Protein AF-A0A4R6YR39-F1 (afdb_monomer)

Secondary structure (DSSP, 8-state):
--------------PPP-----------PPPPPPPPPPPPPPPPPP-PPPPPPPPPPP--PPPP----------PPP----PPP---HHHHHHHHHHHHHHHHHHHHHHHHHHHHHHHHHHHHHHHH-HHHHHHHHHHTSSHHHHHHHHTS--TTTTT--HHHHHTTT-HHHHHHHHHHHHTT--

Organism: NCBI:txid520092

Sequence (185 aa):
MSTQRSTWMNWPSSLPESAPAPAATSPRPPAAPPPRAPAAPAQPAAQQPRAPLPPAAPTARAPVTPNPSLGRPATPPNAFNVPAHQSNNAVLADLARQARAARGELQAAQEAFARRALGLYETLRIVDDSLVQLGTHVLGNSVIAAAWFSSRNHHLNQRSPLEVLMVGDREAVVNELMRLEHGVY

Foldseek 3Di:
DDDDDDDDDDDDPDDDDDDDDDDDDDDDDDDDDDDDPDDDDDDDDDDDDDDDDDDDDDDDDDDDDDDDDDDDDDDDDPPPPPVPPQPPVNVVVVVVVVVVVVVVVVVVVVVVLLVVLLVVLVVVCVVCVPLQVLLCVLQVHSSSSSNQQVAQDVQVVRDHVVVCVVVVNPVSSVVVSVCSSVVPD

pLDDT: mean 70.82, std 23.28, range [33.44, 95.81]

Nearest PDB structures (foldseek):
  6fkg-assembly1_C  TM=8.097E-01  e=1.252E-01  Mycobacterium tuberculosis H37Rv

InterPro domains:
  IPR024467 Antitoxin Xre/MbcA/ParS-like, toxin-binding domain [PF09722] (135-183)

Radius of gyration: 33.04 Å; Cα contacts (8 Å, |Δi|>4): 75; chains: 1; bounding box: 60×35×110 Å

Solvent-accessible surface area (backbone atoms only — not comparable to full-atom values): 12402 Å² total; per-residue (Å²): 138,86,84,82,78,87,79,84,80,83,81,83,91,74,87,87,81,88,86,86,86,84,84,87,82,92,79,81,82,82,80,79,79,79,84,79,75,84,80,76,85,79,81,83,80,90,75,82,82,81,79,83,84,80,84,88,78,83,97,73,85,85,84,89,81,89,86,91,82,92,81,85,92,74,84,76,81,83,78,73,80,64,79,72,84,71,46,72,66,56,52,52,54,48,52,56,48,50,56,50,52,54,48,51,53,50,49,52,52,49,51,58,45,46,58,50,22,42,55,52,40,57,55,44,35,77,77,40,46,68,60,45,52,51,39,24,59,64,56,72,33,60,69,55,26,16,40,50,39,65,30,67,33,72,93,58,77,60,34,23,47,52,65,39,45,76,74,64,46,53,61,66,48,50,52,52,48,53,31,59,62,71,65,65,125

Structure (mmCIF, N/CA/C/O backbone):
data_AF-A0A4R6YR39-F1
#
_entry.id   AF-A0A4R6YR39-F1
#
loop_
_atom_site.group_PDB
_atom_site.id
_atom_site.type_symbol
_atom_site.label_atom_id
_atom_site.label_alt_id
_atom_site.label_comp_id
_atom_site.label_asym_id
_atom_site.label_entity_id
_atom_site.label_seq_id
_atom_site.pdbx_PDB_ins_code
_atom_site.Cartn_x
_atom_site.Cartn_y
_atom_site.Cartn_z
_atom_site.occupancy
_atom_site.B_iso_or_equiv
_atom_site.auth_seq_id
_atom_site.auth_comp_id
_atom_site.auth_asym_id
_atom_site.auth_atom_id
_atom_site.pdbx_PDB_model_num
ATOM 1 N N . MET A 1 1 ? 28.898 -20.212 -33.577 1.00 44.25 1 MET A N 1
ATOM 2 C CA . MET A 1 1 ? 28.388 -19.746 -32.266 1.00 44.25 1 MET A CA 1
ATOM 3 C C . MET A 1 1 ? 27.292 -18.737 -32.557 1.00 44.25 1 MET A C 1
ATOM 5 O O . MET A 1 1 ? 27.529 -17.863 -33.378 1.00 44.25 1 MET A O 1
ATOM 9 N N . SER A 1 2 ? 26.088 -18.936 -32.018 1.00 39.09 2 SER A N 1
ATOM 10 C CA . SER A 1 2 ? 24.885 -18.193 -32.421 1.00 39.09 2 SER A CA 1
ATOM 11 C C . SER A 1 2 ? 24.397 -17.323 -31.268 1.00 39.09 2 SER A C 1
ATOM 13 O O . SER A 1 2 ? 24.148 -17.849 -30.186 1.00 39.09 2 SER A O 1
ATOM 15 N N . THR A 1 3 ? 24.254 -16.019 -31.500 1.00 44.88 3 THR A N 1
ATOM 16 C CA . THR A 1 3 ? 23.760 -15.063 -30.500 1.00 44.88 3 THR A CA 1
ATOM 17 C C . THR A 1 3 ? 22.417 -14.518 -30.974 1.00 44.88 3 THR A C 1
ATOM 19 O O . THR A 1 3 ? 22.361 -13.548 -31.731 1.00 44.88 3 THR A O 1
ATOM 22 N N . GLN A 1 4 ? 21.320 -15.165 -30.571 1.00 47.06 4 GLN A N 1
ATOM 23 C CA . GLN A 1 4 ? 19.979 -14.655 -30.855 1.00 47.06 4 GLN A CA 1
ATOM 24 C C . GLN A 1 4 ? 19.734 -13.348 -30.091 1.00 47.06 4 GLN A C 1
ATOM 26 O O . GLN A 1 4 ? 19.873 -13.286 -28.872 1.00 47.06 4 GLN A O 1
ATOM 31 N N . ARG A 1 5 ? 19.317 -12.307 -30.819 1.00 43.66 5 ARG A N 1
ATOM 32 C CA . ARG A 1 5 ? 18.727 -11.098 -30.236 1.00 43.66 5 ARG A CA 1
ATOM 33 C C . ARG A 1 5 ? 17.266 -11.397 -29.900 1.00 43.66 5 ARG A C 1
ATOM 35 O O . ARG A 1 5 ? 16.430 -11.405 -30.804 1.00 43.66 5 ARG A O 1
ATOM 42 N N . SER A 1 6 ? 16.965 -11.632 -28.624 1.00 43.81 6 SER A N 1
ATOM 43 C CA . SER A 1 6 ? 15.584 -11.775 -28.148 1.00 43.81 6 SER A CA 1
ATOM 44 C C . SER A 1 6 ? 14.775 -10.532 -28.512 1.00 43.81 6 SER A C 1
ATOM 46 O O . SER A 1 6 ? 15.034 -9.439 -28.016 1.00 43.81 6 SER A O 1
ATOM 48 N N . THR A 1 7 ? 13.816 -10.713 -29.416 1.00 49.97 7 THR A N 1
ATOM 49 C CA . THR A 1 7 ? 12.923 -9.665 -29.908 1.00 49.97 7 THR A CA 1
ATOM 50 C C . THR A 1 7 ? 11.525 -9.993 -29.401 1.00 49.97 7 THR A C 1
ATOM 52 O O . THR A 1 7 ? 10.857 -10.855 -29.964 1.00 49.97 7 THR A O 1
ATOM 55 N N . TRP A 1 8 ? 11.102 -9.320 -28.333 1.00 51.75 8 TRP A N 1
ATOM 56 C CA . TRP A 1 8 ? 9.750 -9.410 -27.777 1.00 51.75 8 TRP A CA 1
ATOM 57 C C . TRP A 1 8 ? 9.102 -8.040 -27.983 1.00 51.75 8 TRP A C 1
ATOM 59 O O . TRP A 1 8 ? 9.519 -7.047 -27.401 1.00 51.75 8 TRP A O 1
ATOM 69 N N . MET A 1 9 ? 8.396 -7.905 -29.102 1.00 41.62 9 MET A N 1
ATOM 70 C CA . MET A 1 9 ? 6.935 -8.029 -29.203 1.00 41.62 9 MET A CA 1
ATOM 71 C C . MET A 1 9 ? 6.235 -6.712 -28.857 1.00 41.62 9 MET A C 1
ATOM 73 O O . MET A 1 9 ? 5.910 -6.400 -27.719 1.00 41.62 9 MET A O 1
ATOM 77 N N . ASN A 1 10 ? 6.036 -5.946 -29.928 1.00 43.31 10 ASN A N 1
ATOM 78 C CA . ASN A 1 10 ? 5.308 -4.689 -29.988 1.00 43.31 10 ASN A CA 1
ATOM 79 C C . ASN A 1 10 ? 3.806 -4.947 -29.759 1.00 43.31 10 ASN A C 1
ATOM 81 O O . ASN A 1 10 ? 3.225 -5.779 -30.458 1.00 43.31 10 ASN A O 1
ATOM 85 N N . TRP A 1 11 ? 3.176 -4.251 -28.810 1.00 40.06 11 TRP A N 1
ATOM 86 C CA . TRP A 1 11 ? 1.742 -4.402 -28.536 1.00 40.06 11 TRP A CA 1
ATOM 87 C C . TRP A 1 11 ? 0.911 -3.671 -29.613 1.00 40.06 11 TRP A C 1
ATOM 89 O O . TRP A 1 11 ? 1.198 -2.506 -29.897 1.00 40.06 11 TRP A O 1
ATOM 99 N N . PRO A 1 12 ? -0.091 -4.306 -30.252 1.00 52.94 12 PRO A N 1
ATOM 100 C CA . PRO A 1 12 ? -0.806 -3.697 -31.371 1.00 52.94 12 PRO A CA 1
ATOM 101 C C . PRO A 1 12 ? -1.835 -2.648 -30.921 1.00 52.94 12 PRO A C 1
ATOM 103 O O . PRO A 1 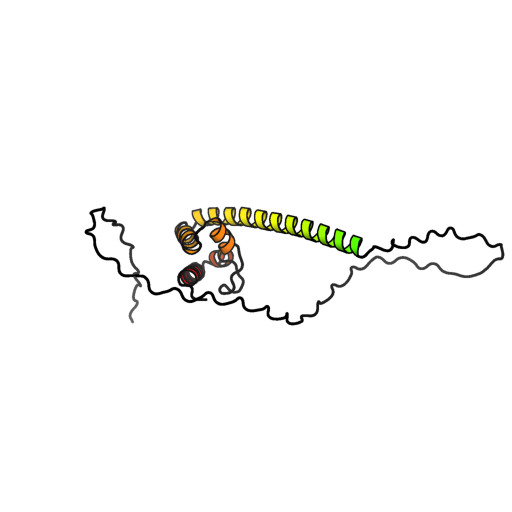12 ? -2.874 -2.965 -30.341 1.00 52.94 12 PRO A O 1
ATOM 106 N N . SER A 1 13 ? -1.581 -1.388 -31.273 1.00 47.31 13 SER A N 1
ATOM 107 C CA . SER A 1 13 ? -2.530 -0.278 -31.129 1.00 47.31 13 SER A CA 1
ATOM 108 C C . SER A 1 13 ? -3.582 -0.277 -32.245 1.00 47.31 13 SER A C 1
ATOM 110 O O . SER A 1 13 ? -3.461 0.480 -33.208 1.00 47.31 13 SER A O 1
ATOM 112 N N . SER A 1 14 ? -4.631 -1.095 -32.128 1.00 42.44 14 SER A N 1
ATOM 113 C CA . SER A 1 14 ? -5.815 -0.984 -32.999 1.00 42.44 14 SER A CA 1
ATOM 114 C C . SER A 1 14 ? -7.072 -1.610 -32.383 1.00 42.44 14 SER A C 1
ATOM 116 O O . SER A 1 14 ? -7.265 -2.823 -32.448 1.00 42.44 14 SER A O 1
ATOM 118 N N . LEU A 1 15 ? -7.946 -0.763 -31.834 1.00 49.00 15 LEU A N 1
ATOM 119 C CA . LEU A 1 15 ? -9.347 -1.081 -31.541 1.00 49.00 15 LEU A CA 1
ATOM 120 C C . LEU A 1 15 ? -10.195 -0.901 -32.816 1.00 49.00 15 LEU A C 1
ATOM 122 O O . LEU A 1 15 ? -10.135 0.178 -33.407 1.00 49.00 15 LEU A O 1
ATOM 126 N N . PRO A 1 16 ? -11.011 -1.887 -33.230 1.00 48.56 16 PRO A N 1
ATOM 127 C CA . PRO A 1 16 ? -12.123 -1.667 -34.149 1.00 48.56 16 PRO A CA 1
ATOM 128 C C . PRO A 1 16 ? -13.424 -1.358 -33.387 1.00 48.56 16 PRO A C 1
ATOM 130 O O . PRO A 1 16 ? -13.726 -1.961 -32.357 1.00 48.56 16 PRO A O 1
ATOM 133 N N . GLU A 1 17 ? -14.203 -0.420 -33.918 1.00 33.44 17 GLU A N 1
ATOM 134 C CA . GLU A 1 17 ? -15.440 0.095 -33.324 1.00 33.44 17 GLU A CA 1
ATOM 135 C C . GLU A 1 17 ? -16.695 -0.690 -33.778 1.00 33.44 17 GLU A C 1
ATOM 137 O O . GLU A 1 17 ? -16.823 -1.064 -34.940 1.00 33.44 17 GLU A O 1
ATOM 142 N N . SER A 1 18 ? -17.602 -0.932 -32.823 1.00 41.06 18 SER A N 1
ATOM 143 C CA . SER A 1 18 ? -19.043 -1.269 -32.896 1.00 41.06 18 SER A CA 1
ATOM 144 C C . SER A 1 18 ? -19.709 -1.800 -34.188 1.00 41.06 18 SER A C 1
ATOM 146 O O . SER A 1 18 ? -19.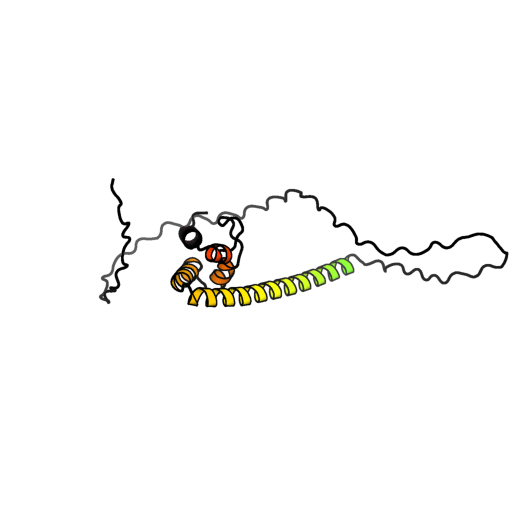867 -1.065 -35.157 1.00 41.06 18 SER A O 1
ATOM 148 N N . ALA A 1 19 ? -20.360 -2.976 -34.091 1.00 39.78 19 ALA A N 1
ATOM 149 C CA . ALA A 1 19 ? -21.683 -3.278 -34.692 1.00 39.78 19 ALA A CA 1
ATOM 150 C C . ALA A 1 19 ? -22.308 -4.566 -34.063 1.00 39.78 19 ALA A C 1
ATOM 152 O O . ALA A 1 19 ? -21.609 -5.246 -33.310 1.00 39.78 19 ALA A O 1
ATOM 153 N N . PRO A 1 20 ? -23.611 -4.896 -34.254 1.00 44.50 20 PRO A N 1
ATOM 154 C CA . PRO A 1 20 ? -24.443 -5.433 -33.167 1.00 44.50 20 PRO A CA 1
ATOM 155 C C . PRO A 1 20 ? -24.797 -6.934 -33.230 1.00 44.50 20 PRO A C 1
ATOM 157 O O . PRO A 1 20 ? -24.612 -7.617 -34.234 1.00 44.50 20 PRO A O 1
ATOM 160 N N . ALA A 1 21 ? -25.355 -7.433 -32.122 1.00 43.91 21 ALA A N 1
ATOM 161 C CA . ALA A 1 21 ? -25.727 -8.832 -31.903 1.00 43.91 21 ALA A CA 1
ATOM 162 C C . ALA A 1 21 ? -27.050 -9.271 -32.575 1.00 43.91 21 ALA A C 1
ATOM 164 O O . ALA A 1 21 ? -27.989 -8.477 -32.667 1.00 43.91 21 ALA A O 1
ATOM 165 N N . PRO A 1 22 ? -27.195 -10.571 -32.895 1.00 45.09 22 PRO A N 1
ATOM 166 C CA . PRO A 1 22 ? -28.470 -11.283 -32.903 1.00 45.09 22 PRO A CA 1
ATOM 167 C C . PRO A 1 22 ? -28.680 -12.100 -31.608 1.00 45.09 22 PRO A C 1
ATOM 169 O O . PRO A 1 22 ? -27.736 -12.439 -30.897 1.00 45.09 22 PRO A O 1
ATOM 172 N N . ALA A 1 23 ? -29.942 -12.399 -31.291 1.00 37.22 23 ALA A N 1
ATOM 173 C CA . ALA A 1 23 ? -30.369 -12.991 -30.019 1.00 37.22 23 ALA A CA 1
ATOM 174 C C . ALA A 1 23 ? -30.474 -14.536 -30.025 1.00 37.22 23 ALA A C 1
ATOM 176 O O . ALA A 1 23 ? -30.341 -15.175 -31.065 1.00 37.22 23 ALA A O 1
ATOM 177 N N . ALA A 1 24 ? -30.847 -15.078 -28.853 1.00 36.03 24 ALA A N 1
ATOM 178 C CA . ALA A 1 24 ? -31.096 -16.490 -28.515 1.00 36.03 24 ALA A CA 1
ATOM 179 C C . ALA A 1 24 ? -29.815 -17.328 -28.253 1.00 36.03 24 ALA A C 1
ATOM 181 O O . ALA A 1 24 ? -28.825 -17.201 -28.956 1.00 36.03 24 ALA A O 1
ATOM 182 N N . THR A 1 25 ? -29.733 -18.204 -27.241 1.00 41.47 25 THR A N 1
ATOM 183 C CA . THR A 1 25 ? -30.751 -18.720 -26.299 1.00 41.47 25 THR A CA 1
ATOM 184 C C . THR A 1 25 ? -30.108 -18.974 -24.930 1.00 41.47 25 THR A C 1
ATOM 186 O O . THR A 1 25 ? -28.987 -19.469 -24.882 1.00 41.47 25 THR A O 1
ATOM 189 N N . SER A 1 26 ? -30.809 -18.719 -23.820 1.00 48.00 26 SER A N 1
ATOM 190 C CA . SER A 1 26 ? -30.339 -19.099 -22.475 1.00 48.00 26 SER A CA 1
ATOM 191 C C . SER A 1 26 ? -30.710 -20.544 -22.116 1.00 48.00 26 SER A C 1
ATOM 193 O O . SER A 1 26 ? -31.900 -20.865 -22.101 1.00 48.00 26 SER A O 1
ATOM 195 N N . PRO A 1 27 ? -29.751 -21.373 -21.666 1.00 47.97 27 PRO A N 1
ATOM 196 C CA . PRO A 1 27 ? -30.032 -22.501 -20.791 1.00 47.97 27 PRO A CA 1
ATOM 197 C C . PRO A 1 27 ? -29.358 -22.328 -19.417 1.00 47.97 27 PRO A C 1
ATOM 199 O O . PRO A 1 27 ? -28.140 -22.329 -19.291 1.00 47.97 27 PRO A O 1
ATOM 202 N N . ARG A 1 28 ? -30.217 -22.189 -18.398 1.00 41.91 28 ARG A N 1
ATOM 203 C CA . ARG A 1 28 ? -30.093 -22.583 -16.976 1.00 41.91 28 ARG A CA 1
ATOM 204 C C . ARG A 1 28 ? -28.675 -22.774 -16.369 1.00 41.91 28 ARG A C 1
ATOM 206 O O . ARG A 1 28 ? -27.954 -23.674 -16.793 1.00 41.91 28 ARG A O 1
ATOM 213 N N . PRO A 1 29 ? -28.325 -22.069 -15.271 1.00 55.09 29 PRO A N 1
ATOM 214 C CA . PRO A 1 29 ? -27.017 -22.215 -14.629 1.00 55.09 29 PRO A CA 1
ATOM 215 C C . PRO A 1 29 ? -26.840 -23.594 -13.957 1.00 55.09 29 PRO A C 1
ATOM 217 O O . PRO A 1 29 ? -27.793 -24.093 -13.344 1.00 55.09 29 PRO A O 1
ATOM 220 N N . PRO A 1 30 ? -25.632 -24.191 -13.988 1.00 60.53 30 PRO A N 1
ATOM 221 C CA . PRO A 1 30 ? -25.273 -25.260 -13.062 1.00 60.53 30 PRO A CA 1
ATOM 222 C C . PRO A 1 30 ? -25.217 -24.700 -11.631 1.00 60.53 30 PRO A C 1
ATOM 224 O O . PRO A 1 30 ? -24.804 -23.561 -11.408 1.00 60.53 30 PRO A O 1
ATOM 227 N N . ALA A 1 31 ? -25.688 -25.484 -10.662 1.00 49.69 31 ALA A N 1
ATOM 228 C CA . ALA A 1 31 ? -25.901 -25.015 -9.296 1.00 49.69 31 ALA A CA 1
ATOM 229 C C . ALA A 1 31 ? -24.592 -24.649 -8.575 1.00 49.69 31 ALA A C 1
ATOM 231 O O . ALA A 1 31 ? -23.590 -25.357 -8.683 1.00 49.69 31 ALA A O 1
ATOM 232 N N . ALA A 1 32 ? -24.635 -23.578 -7.779 1.00 57.56 32 ALA A N 1
ATOM 233 C CA . ALA A 1 32 ? -23.556 -23.241 -6.860 1.00 57.56 32 ALA A CA 1
ATOM 234 C C . ALA A 1 32 ? -23.363 -24.365 -5.818 1.00 57.56 32 ALA A C 1
ATOM 236 O O . ALA A 1 32 ? -24.360 -24.897 -5.314 1.00 57.56 32 ALA A O 1
ATOM 237 N N . PRO A 1 33 ? -22.117 -24.722 -5.453 1.00 62.94 33 PRO A N 1
ATOM 238 C CA . PRO A 1 33 ? -21.878 -25.629 -4.337 1.00 62.94 33 PRO A CA 1
ATOM 239 C C . PRO A 1 33 ? -22.377 -24.993 -3.025 1.00 62.94 33 PRO A C 1
ATOM 241 O O . PRO A 1 33 ? -22.303 -23.770 -2.870 1.00 62.94 33 PRO A O 1
ATOM 244 N N . PRO A 1 34 ? -22.887 -25.788 -2.066 1.00 64.19 34 PRO A N 1
ATOM 245 C CA . PRO A 1 34 ? -23.398 -25.258 -0.806 1.00 64.19 34 PRO A CA 1
ATOM 246 C C . PRO A 1 34 ? -22.287 -24.564 0.003 1.00 64.19 34 PRO A C 1
ATOM 248 O O . PRO A 1 34 ? -21.125 -24.979 -0.068 1.00 64.19 34 PRO A O 1
ATOM 251 N N . PRO A 1 35 ? -22.620 -23.532 0.802 1.00 55.31 35 PRO A N 1
ATOM 252 C CA . PRO A 1 35 ? -21.635 -22.809 1.596 1.00 55.31 35 PRO A CA 1
ATOM 253 C C . PRO A 1 35 ? -20.949 -23.755 2.586 1.00 55.31 35 PRO A C 1
ATOM 255 O O . PRO A 1 35 ? -21.597 -24.415 3.402 1.00 55.31 35 PRO A O 1
ATOM 258 N N . ARG A 1 36 ? -19.616 -23.812 2.524 1.00 48.12 36 ARG A N 1
ATOM 259 C CA . ARG A 1 36 ? -18.812 -24.604 3.457 1.00 48.12 36 ARG A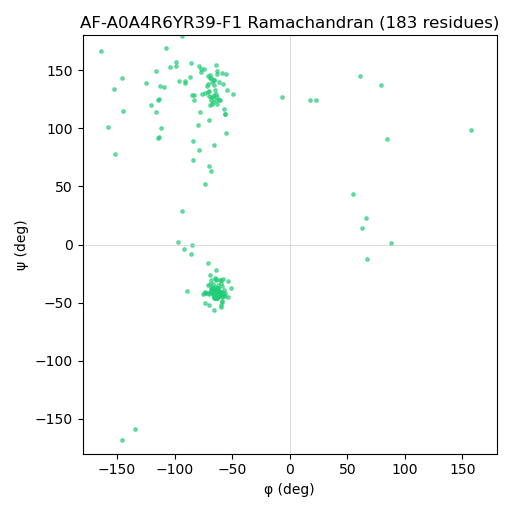 CA 1
ATOM 260 C C . ARG A 1 36 ? -18.936 -23.984 4.850 1.00 48.12 36 ARG A C 1
ATOM 262 O O . ARG A 1 36 ? -18.634 -22.806 5.026 1.00 48.12 36 ARG A O 1
ATOM 269 N N . ALA A 1 37 ? -19.396 -24.772 5.821 1.00 49.34 37 ALA A N 1
ATOM 270 C CA . ALA A 1 37 ? -19.555 -24.327 7.204 1.00 49.34 37 ALA A CA 1
ATOM 271 C C . ALA A 1 37 ? -18.231 -23.763 7.770 1.00 49.34 37 ALA A C 1
ATOM 273 O O . ALA A 1 37 ? -17.159 -24.255 7.395 1.00 49.34 37 ALA A O 1
ATOM 274 N N . PRO A 1 38 ? -18.278 -22.756 8.664 1.00 43.62 38 PRO A N 1
ATOM 275 C CA . PRO A 1 38 ? -17.073 -22.156 9.224 1.00 43.62 38 PRO A CA 1
ATOM 276 C C . PRO A 1 38 ? -16.263 -23.204 9.990 1.00 43.62 38 PRO A C 1
ATOM 278 O O . PRO A 1 38 ? -16.764 -23.842 10.917 1.00 43.62 38 PRO A O 1
ATOM 281 N N . ALA A 1 39 ? -14.995 -23.371 9.610 1.00 44.94 39 ALA A N 1
ATOM 282 C CA . ALA A 1 39 ? -14.060 -24.183 10.373 1.00 44.94 39 ALA A CA 1
ATOM 283 C C . ALA A 1 39 ? -13.849 -23.545 11.756 1.00 44.94 39 ALA A C 1
ATOM 285 O O . ALA A 1 39 ? -13.581 -22.346 11.860 1.00 44.94 39 ALA A O 1
ATOM 286 N N . ALA A 1 40 ? -13.994 -24.345 12.813 1.00 47.53 40 ALA A N 1
ATOM 287 C CA . ALA A 1 40 ? -13.803 -23.883 14.183 1.00 47.53 40 ALA A CA 1
ATOM 288 C C . ALA A 1 40 ? -12.341 -23.443 14.432 1.00 47.53 40 ALA A C 1
ATOM 290 O O . ALA A 1 40 ? -11.435 -23.938 13.755 1.00 47.53 40 ALA A O 1
ATOM 291 N N . PRO A 1 41 ? -12.080 -22.537 15.397 1.00 40.06 41 PRO A N 1
ATOM 292 C CA . PRO A 1 41 ? -10.742 -21.997 15.612 1.00 40.06 41 PRO A CA 1
ATOM 293 C C . PRO A 1 41 ? -9.740 -23.079 16.028 1.00 40.06 41 PRO A C 1
ATOM 295 O O . PRO A 1 41 ? -9.946 -23.775 17.024 1.00 40.06 41 PRO A O 1
ATOM 298 N N . ALA A 1 42 ? -8.620 -23.171 15.311 1.00 40.78 42 ALA A N 1
ATOM 299 C CA . ALA A 1 42 ? -7.457 -23.906 15.793 1.00 40.78 42 ALA A CA 1
ATOM 300 C C . ALA A 1 42 ? -6.895 -23.207 17.044 1.00 40.78 42 ALA A C 1
ATOM 302 O O . ALA A 1 42 ? -6.749 -21.983 17.073 1.00 40.78 42 ALA A O 1
ATOM 303 N N . GLN A 1 43 ? -6.602 -23.982 18.089 1.00 45.28 43 GLN A N 1
ATOM 304 C CA . GLN A 1 43 ? -6.085 -23.452 19.352 1.00 45.28 43 GLN A CA 1
ATOM 305 C C . GLN A 1 43 ? -4.644 -22.926 19.190 1.00 45.28 43 GLN A C 1
ATOM 307 O O . GLN A 1 43 ? -3.875 -23.481 18.401 1.00 45.28 43 GLN A O 1
ATOM 312 N N . PRO A 1 44 ? -4.255 -21.860 19.916 1.00 43.91 44 PRO A N 1
ATOM 313 C CA . PRO A 1 44 ? -2.961 -21.213 19.726 1.00 43.91 44 PRO A CA 1
ATOM 314 C C . PRO A 1 44 ? -1.803 -22.076 20.240 1.00 43.91 44 PRO A C 1
ATOM 316 O O . PRO A 1 44 ? -1.801 -2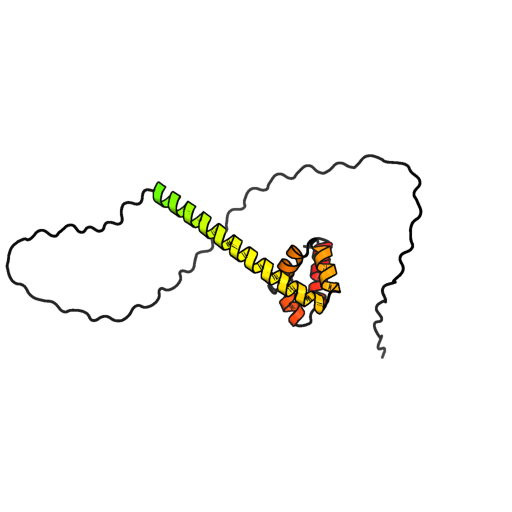2.523 21.388 1.00 43.91 44 PRO A O 1
ATOM 319 N N . ALA A 1 45 ? -0.773 -22.242 19.410 1.00 44.03 45 ALA A N 1
ATOM 320 C CA . ALA A 1 45 ? 0.502 -22.798 19.844 1.00 44.03 45 ALA A CA 1
ATOM 321 C C . ALA A 1 45 ? 1.176 -21.848 20.849 1.00 44.03 45 ALA A C 1
ATOM 323 O O . ALA A 1 45 ? 1.336 -20.654 20.587 1.00 44.03 45 ALA A O 1
ATOM 324 N N . ALA A 1 46 ? 1.579 -22.379 22.003 1.00 46.25 46 ALA A N 1
ATOM 325 C CA . ALA A 1 46 ? 2.208 -21.594 23.055 1.00 46.25 46 ALA A CA 1
ATOM 326 C C . ALA A 1 46 ? 3.599 -21.093 22.628 1.00 46.25 46 ALA A C 1
ATOM 328 O O . ALA A 1 46 ? 4.505 -21.888 22.382 1.00 46.25 46 ALA A O 1
ATOM 329 N N . GLN A 1 47 ? 3.792 -19.773 22.623 1.00 43.62 47 GLN A N 1
ATOM 330 C CA . GLN A 1 47 ? 5.116 -19.152 22.600 1.00 43.62 47 GLN A CA 1
ATOM 331 C C . GLN A 1 47 ? 5.284 -18.278 23.844 1.00 43.62 47 GLN A C 1
ATOM 333 O O . GLN A 1 47 ? 4.507 -17.360 24.100 1.00 43.62 47 GLN A O 1
ATOM 338 N N . GLN A 1 48 ? 6.290 -18.616 24.650 1.00 47.97 48 GLN A N 1
ATOM 339 C CA . GLN A 1 48 ? 6.590 -17.947 25.912 1.00 47.97 48 GLN A CA 1
ATOM 340 C C . GLN A 1 48 ? 7.141 -16.532 25.653 1.00 47.97 48 GLN A C 1
ATOM 342 O O . GLN A 1 48 ? 8.080 -16.392 24.863 1.00 47.97 48 GLN A O 1
ATOM 347 N N . PRO A 1 49 ? 6.641 -15.482 26.331 1.00 42.91 49 PRO A N 1
ATOM 348 C CA . PRO A 1 49 ? 7.225 -14.150 26.217 1.00 42.91 49 PRO A CA 1
ATOM 349 C C . PRO A 1 49 ? 8.620 -14.107 26.858 1.00 42.91 49 PRO A C 1
ATOM 351 O O . PRO A 1 49 ? 8.768 -14.371 28.053 1.00 42.91 49 PRO A O 1
ATOM 354 N N . ARG A 1 50 ? 9.647 -13.701 26.100 1.00 46.75 50 ARG A N 1
ATOM 355 C CA . ARG A 1 50 ? 10.896 -13.208 26.704 1.00 46.75 50 ARG A CA 1
ATOM 356 C C . ARG A 1 50 ? 10.611 -11.861 27.368 1.00 46.75 50 ARG A C 1
ATOM 358 O O . ARG A 1 50 ? 10.208 -10.918 26.691 1.00 46.75 50 ARG A O 1
ATOM 365 N N . ALA A 1 51 ? 10.836 -11.772 28.676 1.00 48.47 51 ALA A N 1
ATOM 366 C CA . ALA A 1 51 ? 10.698 -10.523 29.417 1.00 48.47 51 ALA A CA 1
ATOM 367 C C . ALA A 1 51 ? 11.774 -9.495 28.992 1.00 48.47 51 ALA A C 1
ATOM 369 O O . ALA A 1 51 ? 12.936 -9.879 28.823 1.00 48.47 51 ALA A O 1
ATOM 370 N N . PRO A 1 52 ? 11.437 -8.197 28.856 1.00 51.69 52 PRO A N 1
ATOM 371 C CA . PRO A 1 52 ? 12.429 -7.133 28.733 1.00 51.69 52 PRO A CA 1
ATOM 372 C C . PRO A 1 52 ? 13.184 -6.925 30.055 1.00 51.69 52 PRO A C 1
ATOM 374 O O . PRO A 1 52 ? 12.593 -6.993 31.133 1.00 51.69 52 PRO A O 1
ATOM 377 N N . LEU A 1 53 ? 14.481 -6.623 29.974 1.00 54.47 53 LEU A N 1
ATOM 378 C CA . LEU A 1 53 ? 15.287 -6.207 31.128 1.00 54.47 53 LEU A CA 1
ATOM 379 C C . LEU A 1 53 ? 14.889 -4.785 31.583 1.00 54.47 53 LEU A C 1
ATOM 381 O O . LEU A 1 53 ? 14.705 -3.917 30.725 1.00 54.47 53 LEU A O 1
ATOM 385 N N . PRO A 1 54 ? 14.779 -4.512 32.897 1.00 62.03 54 PRO A N 1
ATOM 386 C CA . PRO A 1 54 ? 14.480 -3.174 33.402 1.00 62.03 54 PRO A CA 1
ATOM 387 C C . PRO A 1 54 ? 15.700 -2.233 33.303 1.00 62.03 54 PRO A C 1
ATOM 389 O O . PRO A 1 54 ? 16.841 -2.693 33.399 1.00 62.03 54 PRO A O 1
ATOM 392 N N . PRO A 1 55 ? 15.490 -0.910 33.152 1.00 46.19 55 PRO A N 1
ATOM 393 C CA . PRO A 1 55 ? 16.572 0.072 33.150 1.00 46.19 55 PRO A CA 1
ATOM 394 C C . PRO A 1 55 ? 17.184 0.251 34.549 1.00 46.19 55 PRO A C 1
ATOM 396 O O . PRO A 1 55 ? 16.483 0.224 35.561 1.00 46.19 55 PRO A O 1
ATOM 399 N N . ALA A 1 56 ? 18.498 0.478 34.605 1.00 47.47 56 ALA A N 1
ATOM 400 C CA . ALA A 1 56 ? 19.214 0.718 35.856 1.00 47.47 56 ALA A CA 1
ATOM 401 C C . ALA A 1 56 ? 18.926 2.123 36.422 1.00 47.47 56 ALA A C 1
ATOM 403 O O . ALA A 1 56 ? 19.067 3.126 35.721 1.00 47.47 56 ALA A O 1
ATOM 404 N N . ALA A 1 57 ? 18.567 2.187 37.706 1.00 43.84 57 ALA A N 1
ATOM 405 C CA . ALA A 1 57 ? 18.402 3.422 38.475 1.00 43.84 57 ALA A CA 1
ATOM 406 C C . ALA A 1 57 ? 19.660 3.708 39.334 1.00 43.84 57 ALA A C 1
ATOM 408 O O . ALA A 1 57 ? 20.398 2.773 39.657 1.00 43.84 57 ALA A O 1
ATOM 409 N N . PRO A 1 58 ? 19.953 4.978 39.676 1.00 47.09 58 PRO A N 1
ATOM 410 C CA . PRO A 1 58 ? 21.287 5.385 40.117 1.00 47.09 58 PRO A CA 1
ATOM 411 C C . PRO A 1 58 ? 21.628 5.009 41.566 1.00 47.09 58 PRO A C 1
ATOM 413 O O . PRO A 1 58 ? 20.780 4.985 42.456 1.00 47.09 58 PRO A O 1
ATOM 416 N N . THR A 1 59 ? 22.926 4.806 41.802 1.00 51.53 59 THR A N 1
ATOM 417 C CA . THR A 1 59 ? 23.538 4.544 43.110 1.00 51.53 59 THR A CA 1
ATOM 418 C C . THR A 1 59 ? 23.229 5.648 44.127 1.00 51.53 59 THR A C 1
ATOM 420 O O . THR A 1 59 ? 23.760 6.754 44.029 1.00 51.53 59 THR A O 1
ATOM 423 N N . ALA A 1 60 ? 22.443 5.326 45.157 1.00 42.28 60 ALA A N 1
ATOM 424 C CA . ALA A 1 60 ? 22.214 6.185 46.319 1.00 42.28 60 ALA A CA 1
ATOM 425 C C . ALA A 1 60 ? 22.827 5.568 47.590 1.00 42.28 60 ALA A C 1
ATOM 427 O O . ALA A 1 60 ? 22.727 4.367 47.836 1.00 42.28 60 ALA A O 1
ATOM 428 N N . ARG A 1 61 ? 23.497 6.411 48.385 1.00 36.59 61 ARG A N 1
ATOM 429 C CA . ARG A 1 61 ? 24.252 6.058 49.603 1.00 36.59 61 ARG A CA 1
ATOM 430 C C . ARG A 1 61 ? 23.387 5.360 50.662 1.00 36.59 61 ARG A C 1
ATOM 432 O O . ARG A 1 61 ? 22.305 5.840 50.984 1.00 36.59 61 ARG A O 1
ATOM 439 N N . ALA A 1 62 ? 23.934 4.322 51.295 1.00 35.44 62 ALA A N 1
ATOM 440 C CA . ALA A 1 62 ? 23.358 3.735 52.504 1.00 35.44 62 ALA A CA 1
ATOM 441 C C . ALA A 1 62 ? 23.534 4.667 53.728 1.00 35.44 62 ALA A C 1
ATOM 443 O O . ALA A 1 62 ? 24.636 5.190 53.925 1.00 35.44 62 ALA A O 1
ATOM 444 N N . PRO A 1 63 ? 22.503 4.852 54.574 1.00 38.41 63 PRO A N 1
ATOM 445 C CA . PRO A 1 63 ? 22.653 5.419 55.909 1.00 38.41 63 PRO A CA 1
ATOM 446 C C . PRO A 1 63 ? 22.988 4.325 56.938 1.00 38.41 63 PRO A C 1
ATOM 448 O O . PRO A 1 63 ? 22.503 3.198 56.855 1.00 38.41 63 PRO A O 1
ATOM 451 N N . VAL A 1 64 ? 23.822 4.675 57.917 1.00 43.19 64 VAL A N 1
ATOM 452 C CA . VAL A 1 64 ? 24.310 3.780 58.979 1.00 43.19 64 VAL A CA 1
ATOM 453 C C . VAL A 1 64 ? 23.455 3.951 60.244 1.00 43.19 64 VAL A C 1
ATOM 455 O O . VAL A 1 64 ? 23.129 5.078 60.605 1.00 43.19 64 VAL A O 1
ATOM 458 N N . THR A 1 65 ? 23.143 2.862 60.948 1.00 39.97 65 THR A N 1
ATOM 459 C CA . THR A 1 65 ? 22.578 2.844 62.318 1.00 39.97 65 THR A CA 1
ATOM 460 C C . THR A 1 65 ? 23.491 1.992 63.212 1.00 39.97 65 THR A C 1
ATOM 462 O O . THR A 1 65 ? 24.036 1.001 62.722 1.00 39.97 65 THR A O 1
ATOM 465 N N . PRO A 1 66 ? 23.768 2.396 64.472 1.00 42.53 66 PRO A N 1
ATOM 466 C CA . PRO A 1 66 ? 22.794 2.386 65.582 1.00 42.53 66 PRO A CA 1
ATOM 467 C C . PRO A 1 66 ? 22.827 3.724 66.388 1.00 42.53 66 PRO A C 1
ATOM 469 O O . PRO A 1 66 ? 23.252 4.721 65.818 1.00 42.53 66 PRO A O 1
ATOM 472 N N . ASN A 1 67 ? 22.390 3.921 67.648 1.00 35.56 67 ASN A N 1
ATOM 473 C CA . ASN A 1 67 ? 21.895 3.083 68.770 1.00 35.56 67 ASN A CA 1
ATOM 474 C C . ASN A 1 67 ? 20.790 3.888 69.565 1.00 35.56 67 ASN A C 1
ATOM 476 O O . ASN A 1 67 ? 20.318 4.880 69.009 1.00 35.56 67 ASN A O 1
ATOM 480 N N . PRO A 1 68 ? 20.290 3.526 70.779 1.00 52.66 68 PRO A N 1
ATOM 481 C CA . PRO A 1 68 ? 18.917 3.876 71.192 1.00 52.66 68 PRO A CA 1
ATOM 482 C C . PRO A 1 68 ? 18.782 4.817 72.411 1.00 52.66 68 PRO A C 1
ATOM 484 O O . PRO A 1 68 ? 19.547 4.710 73.367 1.00 52.66 68 PRO A O 1
ATOM 487 N N . SER A 1 69 ? 17.711 5.630 72.447 1.00 36.28 69 SER A N 1
ATOM 488 C CA . SER A 1 69 ? 17.313 6.420 73.630 1.00 36.28 69 SER A CA 1
ATOM 489 C C . SER A 1 69 ? 15.788 6.550 73.800 1.00 36.28 69 SER A C 1
ATOM 491 O O . SER A 1 69 ? 15.107 7.169 72.991 1.00 36.28 69 SER A O 1
ATOM 493 N N . LEU A 1 70 ? 15.296 5.967 74.897 1.00 43.81 70 LEU A N 1
ATOM 494 C CA . LEU A 1 70 ? 14.044 6.202 75.646 1.00 43.81 70 LEU A CA 1
ATOM 495 C C . LEU A 1 70 ? 13.135 7.395 75.244 1.00 43.81 70 LEU A C 1
ATOM 497 O O . LEU A 1 70 ? 13.544 8.546 75.380 1.00 43.81 70 LEU A O 1
ATOM 501 N N . GLY A 1 71 ? 11.836 7.141 74.987 1.00 34.47 71 GLY A N 1
ATOM 502 C CA . GLY A 1 71 ? 10.793 8.170 75.192 1.00 34.47 71 GLY A CA 1
ATOM 503 C C . GLY A 1 71 ? 9.456 8.050 74.432 1.00 34.47 71 GLY A C 1
ATOM 504 O O . GLY A 1 71 ? 9.339 8.589 73.343 1.00 34.47 71 GLY A O 1
ATOM 505 N N . ARG A 1 72 ? 8.418 7.515 75.106 1.00 38.62 72 ARG A N 1
ATOM 506 C CA . ARG A 1 72 ? 6.956 7.597 74.808 1.00 38.62 72 ARG A CA 1
ATOM 507 C C . ARG A 1 72 ? 6.404 7.019 73.478 1.00 38.62 72 ARG A C 1
ATOM 509 O O . ARG A 1 72 ? 7.014 7.154 72.426 1.00 38.62 72 ARG A O 1
ATOM 516 N N . PRO A 1 73 ? 5.176 6.452 73.495 1.00 45.81 73 PRO A N 1
ATOM 517 C CA . PRO A 1 73 ? 4.452 6.097 72.280 1.00 45.81 73 PRO A CA 1
ATOM 518 C C . PRO A 1 73 ? 3.710 7.317 71.711 1.00 45.81 73 PRO A C 1
ATOM 520 O O . PRO A 1 73 ? 2.866 7.908 72.383 1.00 45.81 73 PRO A O 1
ATOM 523 N N . ALA A 1 74 ? 3.980 7.651 70.451 1.00 45.12 74 ALA A N 1
ATOM 524 C CA . ALA A 1 74 ? 3.106 8.481 69.630 1.00 45.12 74 ALA A CA 1
ATOM 525 C C . ALA A 1 74 ? 2.565 7.610 68.490 1.00 45.12 74 ALA A C 1
ATOM 527 O O . ALA A 1 74 ? 3.329 6.964 67.775 1.00 45.12 74 ALA A O 1
ATOM 528 N N . THR A 1 75 ? 1.242 7.558 68.358 1.00 53.56 75 THR A N 1
ATOM 529 C CA . THR A 1 75 ? 0.536 6.809 67.309 1.00 53.56 75 THR A CA 1
ATOM 530 C C . THR A 1 75 ? 1.024 7.208 65.915 1.00 53.56 75 THR A C 1
ATOM 532 O O . THR A 1 75 ? 1.055 8.410 65.630 1.00 53.56 75 THR A O 1
ATOM 535 N N . PRO A 1 76 ? 1.332 6.258 65.011 1.00 46.75 76 PRO A N 1
ATOM 536 C CA . PRO A 1 76 ? 1.559 6.609 63.619 1.00 46.75 76 PRO A CA 1
ATOM 537 C C . PRO A 1 76 ? 0.242 7.121 63.012 1.00 46.75 76 PRO A C 1
ATOM 539 O O . PRO A 1 76 ? -0.806 6.504 63.231 1.00 46.75 76 PRO A O 1
ATOM 542 N N . PRO A 1 77 ? 0.247 8.207 62.218 1.00 46.81 77 PRO A N 1
ATOM 543 C CA . PRO A 1 77 ? -0.859 8.446 61.311 1.00 46.81 77 PRO A CA 1
ATOM 544 C C . PRO A 1 77 ? -0.882 7.281 60.322 1.00 46.81 77 PRO A C 1
ATOM 546 O O . PRO A 1 77 ? 0.098 7.040 59.614 1.00 46.81 77 PRO A O 1
ATOM 549 N N . ASN A 1 78 ? -1.999 6.555 60.279 1.00 50.09 78 ASN A N 1
ATOM 550 C CA . ASN A 1 78 ? -2.235 5.473 59.327 1.00 50.09 78 ASN A CA 1
ATOM 551 C C . ASN A 1 78 ? -2.423 6.051 57.908 1.00 50.09 78 ASN A C 1
ATOM 553 O O . ASN A 1 78 ? -3.487 5.947 57.304 1.00 50.09 78 ASN A O 1
ATOM 557 N N . ALA A 1 79 ? -1.355 6.612 57.338 1.00 48.97 79 ALA A N 1
ATOM 558 C CA . ALA A 1 79 ? -1.190 6.816 55.905 1.00 48.97 79 ALA A CA 1
ATOM 559 C C . ALA A 1 79 ? -0.896 5.465 55.229 1.00 48.97 79 ALA A C 1
ATOM 561 O O . ALA A 1 79 ? 0.067 5.305 54.479 1.00 48.97 79 ALA A O 1
ATOM 562 N N . PHE A 1 80 ? -1.756 4.477 55.498 1.00 43.91 80 PHE A N 1
ATOM 563 C CA . PHE A 1 80 ? -1.906 3.309 54.650 1.00 43.91 80 PHE A CA 1
ATOM 564 C C . PHE A 1 80 ? -2.483 3.806 53.327 1.00 43.91 80 PHE A C 1
ATOM 566 O O . PHE A 1 80 ? -3.691 3.793 53.099 1.00 43.91 80 PHE A O 1
ATOM 573 N N . ASN A 1 81 ? -1.586 4.242 52.443 1.00 53.41 81 ASN A N 1
ATOM 574 C CA . ASN A 1 81 ? -1.841 4.370 51.019 1.00 53.41 81 ASN A CA 1
ATOM 575 C C . ASN A 1 81 ? -1.990 2.956 50.432 1.00 53.41 81 ASN A C 1
ATOM 577 O O . ASN A 1 81 ? -1.160 2.497 49.648 1.00 53.41 81 ASN A O 1
ATOM 581 N N . VAL A 1 82 ? -3.019 2.230 50.886 1.00 49.44 82 VAL A N 1
ATOM 582 C CA . VAL A 1 82 ? -3.444 0.985 50.255 1.00 49.44 82 VAL A CA 1
ATOM 583 C C . VAL A 1 82 ? -3.912 1.389 48.862 1.00 49.44 82 VAL A C 1
ATOM 585 O O . VAL A 1 82 ? -4.786 2.258 48.772 1.00 49.44 82 VAL A O 1
ATOM 588 N N . PRO A 1 83 ? -3.376 0.808 47.775 1.00 55.31 83 PRO A N 1
ATOM 589 C CA . PRO A 1 83 ? -4.002 0.983 46.477 1.00 55.31 83 PRO A CA 1
ATOM 590 C C . PRO A 1 83 ? -5.440 0.485 46.622 1.00 55.31 83 PRO A C 1
ATOM 592 O O . PRO A 1 83 ? -5.659 -0.675 46.978 1.00 55.31 83 PRO A O 1
ATOM 595 N N . ALA A 1 84 ? -6.405 1.394 46.448 1.00 62.19 84 ALA A N 1
ATOM 596 C CA . ALA A 1 84 ? -7.814 1.107 46.680 1.00 62.19 84 ALA A CA 1
ATOM 597 C C . ALA A 1 84 ? -8.184 -0.191 45.959 1.00 62.19 84 ALA A C 1
ATOM 599 O O . ALA A 1 84 ? -7.848 -0.328 44.782 1.00 62.19 84 ALA A O 1
ATOM 600 N N . HIS A 1 85 ? -8.830 -1.132 46.661 1.00 59.56 85 HIS A N 1
ATOM 601 C CA . HIS A 1 85 ? -9.185 -2.441 46.110 1.00 59.56 85 HIS A CA 1
ATOM 602 C C . HIS A 1 85 ? -9.999 -2.257 44.826 1.00 59.56 85 HIS A C 1
ATOM 604 O O . HIS A 1 85 ? -11.208 -2.017 44.857 1.00 59.56 85 HIS A O 1
ATOM 610 N N . GLN A 1 86 ? -9.301 -2.324 43.694 1.00 68.19 86 GLN A N 1
ATOM 611 C CA . GLN A 1 86 ? -9.849 -2.015 42.390 1.00 68.19 86 GLN A CA 1
ATOM 612 C C . GLN A 1 86 ? -10.822 -3.139 42.065 1.00 68.19 86 GLN A C 1
ATOM 614 O O . GLN A 1 86 ? -10.417 -4.280 41.845 1.00 68.19 86 GLN A O 1
ATOM 619 N N . SER A 1 87 ? -12.121 -2.845 42.129 1.00 82.50 87 SER A N 1
ATOM 620 C CA . SER A 1 87 ? -13.136 -3.865 41.887 1.00 82.50 87 SER A CA 1
ATOM 621 C C . SER A 1 87 ? -12.946 -4.445 40.485 1.00 82.50 87 SER A C 1
ATOM 623 O O . SER A 1 87 ? -12.547 -3.731 39.562 1.00 82.50 87 SER A O 1
ATOM 625 N N . ASN A 1 88 ? -13.264 -5.727 40.292 1.00 83.50 88 ASN A N 1
ATOM 626 C CA . ASN A 1 88 ? -13.133 -6.365 38.976 1.00 83.50 88 ASN A CA 1
ATOM 627 C C . ASN A 1 88 ? -13.881 -5.573 37.883 1.00 83.50 88 ASN A C 1
ATOM 629 O O . ASN A 1 88 ? -13.405 -5.473 36.757 1.00 83.50 88 ASN A O 1
ATOM 633 N N . ASN A 1 89 ? -14.989 -4.909 38.236 1.00 86.56 89 ASN A N 1
ATOM 634 C CA . ASN A 1 89 ? -15.708 -3.989 37.351 1.00 86.56 89 ASN A CA 1
ATOM 635 C C . ASN A 1 89 ? -14.900 -2.734 36.977 1.00 86.56 89 ASN A C 1
ATOM 637 O O . ASN A 1 89 ? -14.974 -2.301 35.831 1.00 86.56 89 ASN A O 1
ATOM 641 N N . ALA A 1 90 ? -14.121 -2.154 37.895 1.00 86.44 90 ALA A N 1
ATOM 642 C CA . ALA A 1 90 ? -13.238 -1.028 37.591 1.00 86.44 90 ALA A CA 1
ATOM 643 C C . ALA A 1 90 ? -12.076 -1.443 36.671 1.00 86.44 90 ALA A C 1
ATOM 645 O O . ALA A 1 90 ? -11.757 -0.710 35.737 1.00 86.44 90 ALA A O 1
ATOM 646 N N . VAL A 1 91 ? -11.501 -2.637 36.873 1.00 89.88 91 VAL A N 1
ATOM 647 C CA . VAL A 1 91 ? -10.468 -3.199 35.980 1.00 89.88 91 VAL A CA 1
ATOM 648 C C . VAL A 1 91 ? -11.040 -3.477 34.586 1.00 89.88 91 VAL A C 1
ATOM 650 O O . VAL A 1 91 ? -10.443 -3.083 33.588 1.00 89.88 91 VAL A O 1
ATOM 653 N N . LEU A 1 92 ? -12.225 -4.090 34.493 1.00 89.44 92 LEU A N 1
ATOM 654 C CA . LEU A 1 92 ? -12.906 -4.345 33.217 1.00 89.44 92 LEU A CA 1
ATOM 655 C C . LEU A 1 92 ? -13.308 -3.049 32.497 1.00 89.44 92 LEU A C 1
ATOM 657 O O . LEU A 1 92 ? -13.179 -2.962 31.276 1.00 89.44 92 LEU A O 1
ATOM 661 N N . ALA A 1 93 ? -13.765 -2.032 33.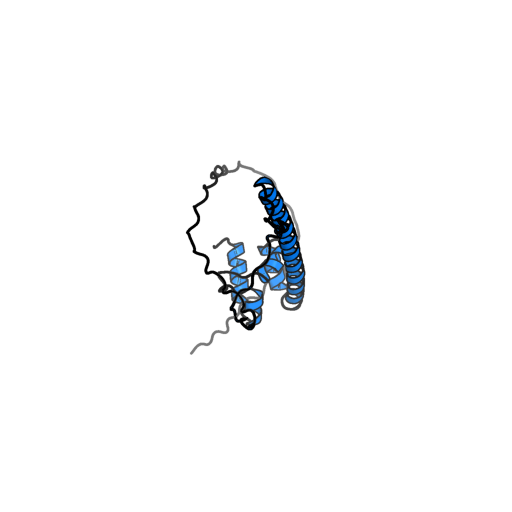232 1.00 90.25 93 ALA A N 1
ATOM 662 C CA . ALA A 1 93 ? -14.099 -0.728 32.668 1.00 90.25 93 ALA A CA 1
ATOM 663 C C . ALA A 1 93 ? -12.861 -0.006 32.118 1.00 90.25 93 ALA A C 1
ATOM 665 O O . ALA A 1 93 ? -12.939 0.586 31.038 1.00 90.25 93 ALA A O 1
ATOM 666 N N . ASP A 1 94 ? -11.722 -0.081 32.814 1.00 89.62 94 ASP A N 1
ATOM 667 C CA . ASP A 1 94 ? -10.485 0.529 32.333 1.00 89.62 94 ASP A CA 1
ATOM 668 C C . ASP A 1 94 ? -9.864 -0.255 31.171 1.00 89.62 94 ASP A C 1
ATOM 670 O O . ASP A 1 94 ? -9.538 0.346 30.153 1.00 89.62 94 ASP A O 1
ATOM 674 N N . LEU A 1 95 ? -9.847 -1.591 31.218 1.00 91.50 95 LEU A N 1
ATOM 675 C CA . LEU A 1 95 ? -9.454 -2.430 30.078 1.00 91.50 95 LEU A CA 1
ATOM 676 C C . LEU A 1 95 ? -10.312 -2.128 28.838 1.00 91.50 95 LEU A C 1
ATOM 678 O O . LEU A 1 95 ? -9.792 -1.994 27.731 1.00 91.50 95 LEU A O 1
ATOM 682 N N . ALA A 1 96 ? -11.625 -1.949 29.007 1.00 91.12 96 ALA A N 1
ATOM 683 C CA . ALA A 1 96 ? -12.515 -1.563 27.917 1.00 91.12 96 ALA A CA 1
ATOM 684 C C . ALA A 1 96 ? -12.281 -0.117 27.431 1.00 91.12 96 ALA A C 1
ATOM 686 O O . ALA A 1 96 ? -12.584 0.196 26.277 1.00 91.12 96 ALA A O 1
ATOM 687 N N . ARG A 1 97 ? -11.762 0.785 28.273 1.00 90.75 97 ARG A N 1
ATOM 688 C CA . ARG A 1 97 ? -11.332 2.133 27.868 1.00 90.75 97 ARG A CA 1
ATOM 689 C C . ARG A 1 97 ? -10.023 2.065 27.080 1.00 90.75 97 ARG A C 1
ATOM 691 O O . ARG A 1 97 ? -9.980 2.576 25.964 1.00 90.75 97 ARG A O 1
ATOM 698 N N . GLN A 1 98 ? -9.015 1.370 27.603 1.00 92.00 98 GLN A N 1
ATOM 699 C CA . GLN A 1 98 ? -7.727 1.128 26.948 1.00 92.00 98 GLN A CA 1
ATOM 700 C C . GLN A 1 98 ? -7.914 0.452 25.581 1.00 92.00 98 GLN A C 1
ATOM 702 O O . GLN A 1 98 ? -7.368 0.914 24.586 1.00 92.00 98 GLN A O 1
ATOM 707 N N . ALA A 1 99 ? -8.777 -0.565 25.483 1.00 90.19 99 ALA A N 1
ATOM 708 C CA . ALA A 1 99 ? -9.084 -1.237 24.220 1.00 90.19 99 ALA A CA 1
ATOM 709 C C . ALA A 1 99 ? -9.767 -0.321 23.184 1.00 90.19 99 ALA A C 1
ATOM 711 O O . ALA A 1 99 ? -9.591 -0.522 21.983 1.00 90.19 99 ALA A O 1
ATOM 712 N N . ARG A 1 100 ? -10.541 0.688 23.614 1.00 90.38 100 ARG A N 1
ATOM 713 C CA . ARG A 1 100 ? -11.099 1.708 22.706 1.00 90.38 100 ARG A CA 1
ATOM 714 C C . ARG A 1 100 ? -10.035 2.718 22.273 1.00 90.38 100 ARG A C 1
ATOM 716 O O . ARG A 1 100 ? -9.981 3.030 21.088 1.00 90.38 100 ARG A O 1
ATOM 723 N N . ALA A 1 101 ? -9.181 3.170 23.193 1.00 90.31 101 ALA A N 1
ATOM 724 C CA . ALA A 1 101 ? -8.064 4.063 22.885 1.00 90.31 101 ALA A CA 1
ATOM 725 C C . ALA A 1 101 ? -7.098 3.418 21.874 1.00 90.31 101 ALA A C 1
ATOM 727 O O . ALA A 1 101 ? -6.901 3.962 20.791 1.00 90.31 101 ALA A O 1
ATOM 728 N N . ALA A 1 102 ? -6.635 2.194 22.147 1.00 89.69 102 ALA A N 1
ATOM 729 C CA . ALA A 1 102 ? -5.744 1.438 21.266 1.00 89.69 102 ALA A CA 1
ATOM 730 C C . ALA A 1 102 ? -6.343 1.173 19.870 1.00 89.69 102 ALA A C 1
ATOM 732 O O . ALA A 1 102 ? -5.620 1.158 18.876 1.00 89.69 102 ALA A O 1
ATOM 733 N N . ARG A 1 103 ? -7.670 0.995 19.758 1.00 90.50 103 ARG A N 1
ATOM 734 C CA . ARG A 1 103 ? -8.353 0.910 18.452 1.00 90.50 103 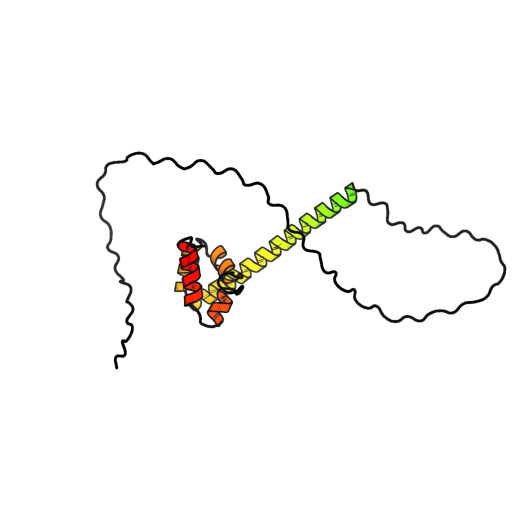ARG A CA 1
ATOM 735 C C . ARG A 1 103 ? -8.324 2.239 17.696 1.00 90.50 103 ARG A C 1
ATOM 737 O O . ARG A 1 103 ? -8.081 2.224 16.495 1.00 90.50 103 ARG A O 1
ATOM 744 N N . GLY A 1 104 ? -8.545 3.361 18.382 1.00 91.06 104 GLY A N 1
ATOM 745 C CA . GLY A 1 104 ? -8.437 4.698 17.790 1.00 91.06 104 GLY A CA 1
ATOM 746 C C . GLY A 1 104 ? -7.014 5.019 17.325 1.00 91.06 104 GLY A C 1
ATOM 747 O O . GLY A 1 104 ? -6.824 5.493 16.209 1.00 91.06 104 GLY A O 1
ATOM 748 N N . GLU A 1 105 ? -6.010 4.680 18.136 1.00 90.88 105 GLU A N 1
ATOM 749 C CA . GLU A 1 105 ? -4.589 4.813 17.791 1.00 90.88 105 GLU A CA 1
ATOM 750 C C . GLU A 1 105 ? -4.206 3.944 16.585 1.00 90.88 105 GLU A C 1
ATOM 752 O O . GLU A 1 105 ? -3.572 4.434 15.651 1.00 90.88 105 GLU A O 1
ATOM 757 N N . LEU A 1 106 ? -4.645 2.678 16.551 1.00 91.38 106 LEU A N 1
ATOM 758 C CA . LEU A 1 106 ? -4.421 1.787 15.410 1.00 91.38 106 LEU A CA 1
ATOM 759 C C . LEU A 1 106 ? -5.090 2.317 14.135 1.00 91.38 106 LEU A C 1
ATOM 761 O O . LEU A 1 106 ? -4.473 2.286 13.072 1.00 91.38 106 LEU A O 1
ATOM 765 N N . GLN A 1 107 ? -6.320 2.829 14.229 1.00 92.62 107 GLN A N 1
ATOM 766 C CA . GLN A 1 107 ? -7.029 3.422 13.095 1.00 92.62 107 GLN A CA 1
ATOM 767 C C . GLN A 1 107 ? -6.295 4.664 12.564 1.00 92.62 107 GLN A C 1
ATOM 769 O O . GLN A 1 107 ? -6.071 4.771 11.359 1.00 92.62 107 GLN A O 1
ATOM 774 N N . ALA A 1 108 ? -5.844 5.560 13.448 1.00 91.81 108 ALA A N 1
ATOM 775 C CA . ALA A 1 108 ? -5.051 6.728 13.066 1.00 91.81 108 ALA A CA 1
ATOM 776 C C . ALA A 1 108 ? -3.702 6.333 12.433 1.00 91.81 108 ALA A C 1
ATOM 778 O O . ALA A 1 108 ? -3.278 6.930 11.443 1.00 91.81 108 ALA A O 1
ATOM 779 N N . ALA A 1 109 ? -3.041 5.292 12.952 1.00 90.50 109 ALA A N 1
ATOM 780 C CA . ALA A 1 109 ? -1.802 4.761 12.388 1.00 90.50 109 ALA A CA 1
ATOM 781 C C . ALA A 1 109 ? -2.011 4.128 10.999 1.00 90.50 109 ALA A C 1
ATOM 783 O O . ALA A 1 109 ? -1.194 4.350 10.102 1.00 90.50 109 ALA A O 1
ATOM 784 N N . GLN A 1 110 ? -3.108 3.389 10.797 1.00 89.75 110 GLN A N 1
ATOM 785 C CA . GLN A 1 110 ? -3.495 2.832 9.496 1.00 89.75 110 GLN A CA 1
ATOM 786 C C . GLN A 1 110 ? -3.810 3.933 8.481 1.00 89.75 110 GLN A C 1
ATOM 788 O O . GLN A 1 110 ? -3.334 3.869 7.349 1.00 89.75 110 GLN A O 1
ATOM 793 N N . GLU A 1 111 ? -4.538 4.976 8.878 1.00 91.44 111 GLU A N 1
ATOM 794 C CA . GLU A 1 111 ? -4.832 6.110 8.002 1.00 91.44 111 GLU A CA 1
ATOM 795 C C . GLU A 1 111 ? -3.556 6.889 7.634 1.00 91.44 111 GLU A C 1
ATOM 797 O O . GLU A 1 111 ? -3.316 7.191 6.463 1.00 91.44 111 GLU A O 1
ATOM 802 N N . ALA A 1 112 ? -2.677 7.149 8.606 1.00 91.88 112 ALA A N 1
ATOM 803 C CA . ALA A 1 112 ? -1.380 7.779 8.366 1.00 91.88 112 ALA A CA 1
ATOM 804 C C . ALA A 1 112 ? -0.438 6.906 7.515 1.00 91.88 112 ALA A C 1
ATOM 806 O O . ALA A 1 112 ? 0.426 7.433 6.810 1.00 91.88 112 ALA A O 1
ATOM 807 N N . PHE A 1 113 ? -0.565 5.576 7.566 1.00 91.31 113 PHE A N 1
ATOM 808 C CA . PHE A 1 113 ? 0.115 4.668 6.641 1.00 91.31 113 PHE A CA 1
ATOM 809 C C . PHE A 1 113 ? -0.477 4.774 5.231 1.00 91.31 113 PHE A C 1
ATOM 811 O O . PHE A 1 113 ? 0.271 5.060 4.303 1.00 91.31 113 PHE A O 1
ATOM 818 N N . ALA A 1 114 ? -1.798 4.649 5.072 1.00 89.25 114 ALA A N 1
ATOM 819 C CA . ALA A 1 114 ? -2.472 4.710 3.773 1.00 89.25 114 ALA A CA 1
ATOM 820 C C . ALA A 1 114 ? -2.206 6.033 3.030 1.00 89.25 114 ALA A C 1
ATOM 822 O O . ALA A 1 114 ? -1.883 6.020 1.845 1.00 89.25 114 ALA A O 1
ATOM 823 N N . ARG A 1 115 ? -2.244 7.174 3.734 1.00 92.00 115 ARG A N 1
ATOM 824 C CA . ARG A 1 115 ? -1.902 8.492 3.167 1.00 92.00 115 ARG A CA 1
ATOM 825 C C . ARG A 1 115 ? -0.451 8.561 2.663 1.00 92.00 115 ARG A C 1
ATOM 827 O O . ARG A 1 115 ? -0.204 9.118 1.598 1.00 92.00 115 ARG A O 1
ATOM 834 N N . ARG A 1 116 ? 0.511 7.983 3.397 1.00 92.69 116 ARG A N 1
ATOM 835 C CA . ARG A 1 116 ? 1.927 7.920 2.975 1.00 92.69 116 ARG A CA 1
ATOM 836 C C . ARG A 1 116 ? 2.140 6.949 1.815 1.00 92.69 116 ARG A C 1
ATOM 838 O O . ARG A 1 116 ? 2.856 7.284 0.879 1.00 92.69 116 ARG A O 1
ATOM 845 N N . ALA A 1 117 ? 1.487 5.791 1.863 1.00 92.69 117 ALA A N 1
ATOM 846 C CA . ALA A 1 117 ? 1.512 4.787 0.809 1.00 92.69 117 ALA A CA 1
ATOM 847 C C . ALA A 1 117 ? 0.995 5.360 -0.520 1.00 92.69 117 ALA A C 1
ATOM 849 O O . ALA A 1 117 ? 1.651 5.201 -1.544 1.00 92.69 117 ALA A O 1
ATOM 850 N N . LEU A 1 118 ? -0.120 6.102 -0.497 1.00 93.12 118 LEU A N 1
ATOM 851 C CA . LEU A 1 118 ? -0.643 6.820 -1.666 1.00 93.12 118 LEU A CA 1
ATOM 852 C C . LEU A 1 118 ? 0.352 7.855 -2.206 1.00 93.12 118 LEU A C 1
ATOM 854 O O . LEU A 1 118 ? 0.570 7.907 -3.410 1.00 93.12 118 LEU A O 1
ATOM 858 N N . GLY A 1 119 ? 1.010 8.628 -1.334 1.00 93.81 119 GLY A N 1
ATOM 859 C CA . GLY A 1 119 ? 2.056 9.566 -1.754 1.00 93.81 119 GLY A CA 1
ATOM 860 C C . GLY A 1 119 ? 3.211 8.882 -2.496 1.00 93.81 119 GLY A C 1
ATOM 861 O O . GLY A 1 119 ? 3.627 9.352 -3.552 1.00 93.81 119 GLY A O 1
ATOM 862 N N . LEU A 1 120 ? 3.686 7.737 -1.992 1.00 91.62 120 LEU A N 1
ATOM 863 C CA . LEU A 1 120 ? 4.710 6.932 -2.670 1.00 91.62 120 LEU A CA 1
ATOM 864 C C . LEU A 1 120 ? 4.193 6.327 -3.984 1.00 91.62 120 LEU A C 1
ATOM 866 O O . LEU A 1 120 ? 4.926 6.281 -4.970 1.00 91.62 120 LEU A O 1
ATOM 870 N N . TYR A 1 121 ? 2.929 5.909 -4.025 1.00 92.94 121 TYR A N 1
ATOM 871 C CA . TYR A 1 121 ? 2.300 5.333 -5.211 1.00 92.94 121 TYR A CA 1
ATOM 872 C C . TYR A 1 121 ? 2.144 6.350 -6.353 1.00 92.94 121 TYR A C 1
ATOM 874 O O . TYR A 1 121 ? 2.455 6.030 -7.497 1.00 92.94 121 TYR A O 1
ATOM 882 N N . GLU A 1 122 ? 1.785 7.601 -6.050 1.00 94.25 122 GLU A N 1
ATOM 883 C CA . GLU A 1 122 ? 1.789 8.684 -7.045 1.00 94.25 122 GLU A CA 1
ATOM 884 C C . GLU A 1 122 ? 3.216 9.031 -7.512 1.00 94.25 122 GLU A C 1
ATOM 886 O O . GLU A 1 122 ? 3.422 9.306 -8.693 1.00 94.25 122 GLU A O 1
ATOM 891 N N . THR A 1 123 ? 4.242 8.943 -6.650 1.00 94.62 123 THR A N 1
ATOM 892 C CA . THR A 1 123 ? 5.633 9.083 -7.134 1.00 94.62 123 THR A CA 1
ATOM 893 C C . THR A 1 123 ? 6.066 7.917 -8.022 1.00 94.62 123 THR A C 1
ATOM 895 O O . THR A 1 123 ? 6.731 8.145 -9.030 1.00 94.62 123 THR A O 1
ATOM 898 N N . LEU A 1 124 ? 5.646 6.683 -7.710 1.00 92.38 124 LEU A N 1
ATOM 899 C CA . LEU A 1 124 ? 5.885 5.518 -8.564 1.00 92.38 124 LEU A CA 1
ATOM 900 C C . LEU A 1 124 ? 5.204 5.693 -9.924 1.00 92.38 124 LEU A C 1
ATOM 902 O O . LEU A 1 124 ? 5.800 5.355 -10.939 1.00 92.38 124 LEU A O 1
ATOM 906 N N . ARG A 1 125 ? 4.008 6.287 -9.964 1.00 94.69 125 ARG A N 1
ATOM 907 C CA . ARG A 1 125 ? 3.271 6.561 -11.202 1.00 94.69 125 ARG A CA 1
ATOM 908 C C . ARG A 1 125 ? 4.032 7.457 -12.180 1.00 94.69 125 ARG A C 1
ATOM 910 O O . ARG A 1 125 ? 3.962 7.242 -13.383 1.00 94.69 125 ARG A O 1
ATOM 917 N N . ILE A 1 126 ? 4.791 8.428 -11.673 1.00 94.31 126 ILE A N 1
ATOM 918 C CA . ILE A 1 126 ? 5.638 9.305 -12.500 1.00 94.31 126 ILE A CA 1
ATOM 919 C C . ILE A 1 126 ? 6.807 8.521 -13.127 1.00 94.31 126 ILE A C 1
ATOM 921 O O . ILE A 1 126 ? 7.261 8.864 -14.216 1.00 94.31 126 ILE A O 1
ATOM 925 N N . VAL A 1 127 ? 7.293 7.474 -12.450 1.00 93.38 127 VAL A N 1
ATOM 926 C CA . VAL A 1 127 ? 8.435 6.651 -12.889 1.00 93.38 127 VAL A CA 1
ATOM 927 C C . VAL A 1 127 ? 7.997 5.481 -13.781 1.00 93.38 127 VAL A C 1
ATOM 929 O O . VAL A 1 127 ? 8.672 5.174 -14.760 1.00 93.38 127 VAL A O 1
ATOM 932 N N . ASP A 1 128 ? 6.877 4.831 -13.455 1.00 93.56 128 ASP A N 1
ATOM 933 C CA . ASP A 1 128 ? 6.330 3.662 -14.148 1.00 93.56 128 ASP A CA 1
ATOM 934 C C . ASP A 1 128 ? 4.795 3.595 -14.010 1.00 93.56 128 ASP A C 1
ATOM 936 O O . ASP A 1 128 ? 4.231 2.815 -13.234 1.00 93.56 128 ASP A O 1
ATOM 940 N N . ASP A 1 129 ? 4.102 4.418 -14.800 1.00 95.06 129 ASP A N 1
ATOM 941 C CA . ASP A 1 129 ? 2.634 4.432 -14.877 1.00 95.06 129 ASP A CA 1
ATOM 942 C C . ASP A 1 129 ? 2.066 3.058 -15.294 1.00 95.06 129 ASP A C 1
ATOM 944 O O . ASP A 1 129 ? 0.997 2.670 -14.831 1.00 95.06 129 ASP A O 1
ATOM 948 N N . SER A 1 130 ? 2.800 2.263 -16.086 1.00 95.81 130 SER A N 1
ATOM 949 C CA . SER A 1 130 ? 2.337 0.943 -16.544 1.00 95.81 130 SER A CA 1
ATOM 950 C C . SER A 1 130 ? 2.230 -0.084 -15.409 1.00 95.81 130 SER A C 1
ATOM 952 O O . SER A 1 130 ? 1.263 -0.847 -15.347 1.00 95.81 130 SER A O 1
ATOM 954 N N . LEU A 1 131 ? 3.177 -0.072 -14.464 1.00 95.31 131 LEU A N 1
ATOM 955 C CA . LEU A 1 131 ? 3.137 -0.921 -13.272 1.00 95.31 131 LEU A CA 1
ATOM 956 C C . LEU A 1 131 ? 2.044 -0.471 -12.293 1.00 95.31 131 LEU A C 1
ATOM 958 O O . LEU A 1 131 ? 1.398 -1.303 -11.653 1.00 95.31 131 LEU A O 1
ATOM 962 N N . VAL A 1 132 ? 1.804 0.840 -12.206 1.00 95.31 132 VAL A N 1
ATOM 963 C CA . VAL A 1 132 ? 0.704 1.418 -11.424 1.00 95.31 132 VAL A CA 1
ATOM 964 C C . VAL A 1 132 ? -0.655 1.013 -12.001 1.00 95.31 132 VAL A C 1
ATOM 966 O O . VAL A 1 132 ? -1.509 0.537 -11.250 1.00 95.31 132 VAL A O 1
ATOM 969 N N . GLN A 1 133 ? -0.844 1.101 -13.321 1.00 95.69 133 GLN A N 1
ATOM 970 C CA . GLN A 1 133 ? -2.060 0.627 -13.988 1.00 95.69 133 GLN A CA 1
ATOM 971 C C . GLN A 1 133 ? -2.303 -0.868 -13.734 1.00 95.69 133 GLN A C 1
ATOM 973 O O . GLN A 1 133 ? -3.398 -1.229 -13.301 1.00 95.69 133 GLN A O 1
ATOM 978 N N . LEU A 1 134 ? -1.284 -1.723 -13.910 1.00 95.00 134 LEU A N 1
ATOM 979 C CA . LEU A 1 134 ? -1.385 -3.160 -13.622 1.00 95.00 134 LEU A CA 1
ATOM 980 C C . LEU A 1 134 ? -1.760 -3.419 -12.155 1.00 95.00 134 LEU A C 1
ATOM 982 O O . LEU A 1 134 ? -2.708 -4.147 -11.877 1.00 95.00 134 LEU A O 1
ATOM 986 N N . GLY A 1 135 ? -1.065 -2.787 -11.206 1.00 94.19 135 GLY A N 1
ATOM 987 C CA . GLY A 1 135 ? -1.343 -2.954 -9.780 1.00 94.19 135 GLY A CA 1
ATOM 988 C C . GLY A 1 135 ? -2.750 -2.505 -9.376 1.00 94.19 135 GLY A C 1
ATOM 989 O O . GLY A 1 135 ? -3.406 -3.181 -8.586 1.00 94.19 135 GLY A O 1
ATOM 990 N N . THR A 1 136 ? -3.242 -1.398 -9.942 1.00 95.50 136 THR A N 1
ATOM 991 C CA . THR A 1 136 ? -4.623 -0.934 -9.724 1.00 95.50 136 THR A CA 1
ATOM 992 C C . THR A 1 136 ? -5.647 -1.866 -10.378 1.00 95.50 136 THR A C 1
ATOM 994 O O . THR A 1 136 ? -6.719 -2.056 -9.811 1.00 95.50 136 THR A O 1
ATOM 997 N N . HIS A 1 137 ? -5.330 -2.476 -11.526 1.00 95.25 137 HIS A N 1
ATOM 998 C CA . HIS A 1 137 ? -6.193 -3.460 -12.182 1.00 95.25 137 HIS A CA 1
ATOM 999 C C . HIS A 1 137 ? -6.334 -4.739 -11.344 1.00 95.25 137 HIS A C 1
ATOM 1001 O O . HIS A 1 137 ? -7.443 -5.089 -10.947 1.00 95.25 137 HIS A O 1
ATOM 1007 N N . VAL A 1 138 ? -5.209 -5.375 -10.997 1.00 94.50 138 VAL A N 1
ATOM 1008 C CA . VAL A 1 138 ? -5.160 -6.636 -10.234 1.00 94.50 138 VAL A CA 1
ATOM 1009 C C . VAL A 1 138 ? -5.805 -6.500 -8.851 1.00 94.50 138 VAL A C 1
ATOM 1011 O O . VAL A 1 138 ? -6.519 -7.394 -8.403 1.00 94.50 138 VAL A O 1
ATOM 1014 N N . LEU A 1 139 ? -5.570 -5.379 -8.161 1.00 93.19 139 LEU A N 1
ATOM 1015 C CA . LEU A 1 139 ? -6.051 -5.153 -6.791 1.00 93.19 139 LEU A CA 1
ATOM 1016 C C . LEU A 1 139 ? -7.356 -4.336 -6.731 1.00 93.19 139 LEU A C 1
ATOM 1018 O O . LEU A 1 139 ? -7.843 -4.022 -5.643 1.00 93.19 139 LEU A O 1
ATOM 1022 N N . GLY A 1 140 ? -7.916 -3.965 -7.887 1.00 91.88 140 GLY A N 1
ATOM 1023 C CA . GLY A 1 140 ? -9.196 -3.271 -8.068 1.00 91.88 140 GLY A CA 1
ATOM 1024 C C . GLY A 1 140 ? -9.292 -1.825 -7.554 1.00 91.88 140 GLY A C 1
ATOM 1025 O O . GLY A 1 140 ? -10.267 -1.139 -7.857 1.00 91.88 140 GLY A O 1
ATOM 1026 N N . ASN A 1 141 ? -8.335 -1.340 -6.756 1.00 93.38 141 ASN A N 1
ATOM 1027 C CA . ASN A 1 141 ? -8.376 -0.008 -6.148 1.00 93.38 141 ASN A CA 1
ATOM 1028 C C . ASN A 1 141 ? -6.960 0.529 -5.879 1.00 93.38 141 ASN A C 1
ATOM 1030 O O . ASN A 1 141 ? -6.136 -0.161 -5.276 1.00 93.38 141 ASN A O 1
ATOM 1034 N N . SER A 1 142 ? -6.702 1.787 -6.247 1.00 91.31 142 SER A N 1
ATOM 1035 C CA . SER A 1 142 ? -5.412 2.460 -6.045 1.00 91.31 142 SER A CA 1
ATOM 1036 C C . SER A 1 142 ? -4.990 2.564 -4.574 1.00 91.31 142 SER A C 1
ATOM 1038 O O . SER A 1 142 ? -3.801 2.500 -4.286 1.00 91.31 142 SER A O 1
ATOM 1040 N N . VAL A 1 143 ? -5.928 2.651 -3.622 1.00 92.31 143 VAL A N 1
ATOM 1041 C CA . VAL A 1 143 ? -5.623 2.658 -2.177 1.00 92.31 143 VAL A CA 1
ATOM 1042 C C . VAL A 1 143 ? -5.114 1.291 -1.713 1.00 92.31 143 VAL A C 1
ATOM 1044 O O . VAL A 1 143 ? -4.160 1.216 -0.938 1.00 92.31 143 VAL A O 1
ATOM 1047 N N . ILE A 1 144 ? -5.724 0.208 -2.208 1.00 92.50 144 ILE A N 1
ATOM 1048 C CA . ILE A 1 144 ? -5.311 -1.169 -1.898 1.00 92.50 144 ILE A CA 1
ATOM 1049 C C . ILE A 1 144 ? -3.968 -1.461 -2.571 1.00 92.50 144 ILE A C 1
ATOM 1051 O O . ILE A 1 144 ? -3.068 -1.988 -1.919 1.00 92.50 144 ILE A O 1
ATOM 1055 N N . ALA A 1 145 ? -3.797 -1.043 -3.829 1.00 94.38 145 ALA A N 1
ATOM 1056 C CA . ALA A 1 145 ? -2.531 -1.147 -4.541 1.00 94.38 145 ALA A CA 1
ATOM 1057 C C . ALA A 1 145 ? -1.411 -0.382 -3.824 1.00 94.38 145 ALA A C 1
ATOM 1059 O O . ALA A 1 145 ? -0.408 -0.987 -3.459 1.00 94.38 145 ALA A O 1
ATOM 1060 N N . ALA A 1 146 ? -1.594 0.903 -3.519 1.00 94.88 146 ALA A N 1
ATOM 1061 C CA . ALA A 1 146 ? -0.616 1.708 -2.789 1.00 94.88 146 ALA A CA 1
ATOM 1062 C C . ALA A 1 146 ? -0.199 1.065 -1.455 1.00 94.88 146 ALA A C 1
ATOM 1064 O O . ALA A 1 146 ? 0.994 0.974 -1.145 1.00 94.88 146 ALA A O 1
ATOM 1065 N N . ALA A 1 147 ? -1.176 0.573 -0.682 1.00 94.56 147 ALA A N 1
ATOM 1066 C CA . ALA A 1 147 ? -0.926 -0.143 0.563 1.00 94.56 147 ALA A CA 1
ATOM 1067 C C . ALA A 1 147 ? -0.147 -1.449 0.338 1.00 94.56 147 ALA A C 1
ATOM 1069 O O . ALA A 1 147 ? 0.777 -1.720 1.101 1.00 94.56 147 ALA A O 1
ATOM 1070 N N . TRP A 1 148 ? -0.468 -2.224 -0.705 1.00 95.19 148 TRP A N 1
ATOM 1071 C CA . TRP A 1 148 ? 0.233 -3.460 -1.069 1.00 95.19 148 TRP A CA 1
ATOM 1072 C C . TRP A 1 148 ? 1.679 -3.211 -1.524 1.00 95.19 148 TRP A C 1
ATOM 1074 O O . TRP A 1 148 ? 2.598 -3.860 -1.034 1.00 95.19 148 TRP A O 1
ATOM 1084 N N . PHE A 1 149 ? 1.908 -2.211 -2.381 1.00 94.88 149 PHE A N 1
ATOM 1085 C CA . PHE A 1 149 ? 3.251 -1.798 -2.807 1.00 94.88 149 PHE A CA 1
ATOM 1086 C C . PHE A 1 149 ? 4.128 -1.345 -1.628 1.00 94.88 149 PHE A C 1
ATOM 1088 O O . PHE A 1 149 ? 5.345 -1.536 -1.646 1.00 94.88 149 PHE A O 1
ATOM 1095 N N . SER A 1 150 ? 3.500 -0.783 -0.591 1.00 94.62 150 SER A N 1
ATOM 1096 C CA . SER A 1 150 ? 4.148 -0.324 0.643 1.00 94.62 150 SER A CA 1
ATOM 1097 C C . SER A 1 150 ? 4.199 -1.385 1.754 1.00 94.62 150 SER A C 1
ATOM 1099 O O . SER A 1 150 ? 4.752 -1.115 2.822 1.00 94.62 150 SER A O 1
ATOM 1101 N N . SER A 1 151 ? 3.610 -2.571 1.557 1.00 94.00 151 SER A N 1
ATOM 1102 C CA . SER A 1 151 ? 3.544 -3.635 2.565 1.00 94.00 151 SER A CA 1
ATOM 1103 C C . SER A 1 151 ? 4.532 -4.762 2.275 1.00 94.00 151 SER A C 1
ATOM 1105 O O . SER A 1 151 ? 4.916 -5.021 1.135 1.00 94.00 151 SER A O 1
ATOM 1107 N N . ARG A 1 152 ? 4.970 -5.449 3.333 1.00 94.44 152 ARG A N 1
ATOM 1108 C CA . ARG A 1 152 ? 5.884 -6.590 3.215 1.00 94.44 152 ARG A CA 1
ATOM 1109 C C . ARG A 1 152 ? 5.168 -7.781 2.594 1.00 94.44 152 ARG A C 1
ATOM 1111 O O . ARG A 1 152 ? 4.134 -8.208 3.099 1.00 94.44 152 ARG A O 1
ATOM 1118 N N . ASN A 1 153 ? 5.764 -8.342 1.549 1.00 91.25 153 ASN A N 1
ATOM 1119 C CA . ASN A 1 153 ? 5.244 -9.494 0.831 1.00 91.25 153 ASN A CA 1
ATOM 1120 C C . ASN A 1 153 ? 6.102 -10.735 1.104 1.00 91.25 153 ASN A C 1
ATOM 1122 O O . ASN A 1 153 ? 7.334 -10.678 1.103 1.00 91.25 153 ASN A O 1
ATOM 1126 N N . HIS A 1 154 ? 5.452 -11.875 1.352 1.00 89.44 154 HIS A N 1
ATOM 1127 C CA . HIS A 1 154 ? 6.148 -13.100 1.750 1.00 89.44 154 HIS A CA 1
ATOM 1128 C C . HIS A 1 154 ? 7.044 -13.643 0.627 1.00 89.44 154 HIS A C 1
ATOM 1130 O O . HIS A 1 154 ? 8.221 -13.913 0.862 1.00 89.44 154 HIS A O 1
ATOM 1136 N N . HIS A 1 155 ? 6.521 -13.697 -0.601 1.00 89.12 155 HIS A N 1
ATOM 1137 C CA . HIS A 1 155 ? 7.221 -14.205 -1.789 1.00 89.12 155 HIS A CA 1
ATOM 1138 C C . HIS A 1 155 ? 8.343 -13.269 -2.270 1.00 89.12 155 HIS A C 1
ATOM 1140 O O . HI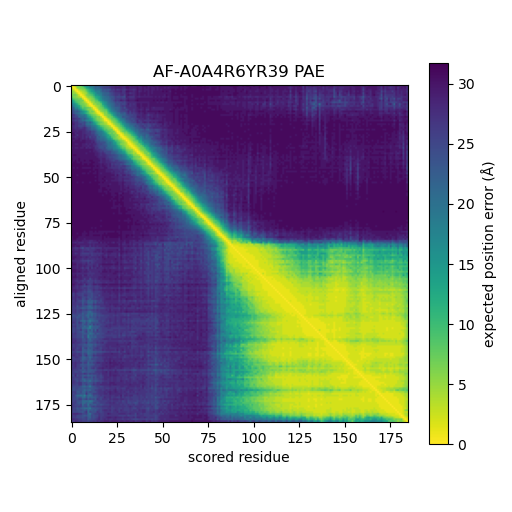S A 1 155 ? 9.261 -13.702 -2.957 1.00 89.12 155 HIS A O 1
ATOM 1146 N N . LEU A 1 156 ? 8.340 -12.012 -1.808 1.00 91.25 156 LEU A N 1
ATOM 1147 C CA . LEU A 1 156 ? 9.425 -11.042 -1.987 1.00 91.25 156 LEU A CA 1
ATOM 1148 C C . LEU A 1 156 ? 10.402 -11.037 -0.791 1.00 91.25 156 LEU A C 1
ATOM 1150 O O . LEU A 1 156 ? 11.015 -10.019 -0.474 1.00 91.25 156 LEU A O 1
ATOM 1154 N N . ASN A 1 157 ? 10.552 -12.170 -0.094 1.00 91.12 157 ASN A N 1
ATOM 1155 C CA . ASN A 1 157 ? 11.447 -12.343 1.060 1.00 91.12 157 ASN A CA 1
ATOM 1156 C C . ASN A 1 157 ? 11.212 -11.322 2.193 1.00 91.12 157 ASN A C 1
ATOM 1158 O O . ASN A 1 157 ? 12.159 -10.769 2.753 1.00 91.12 157 ASN A O 1
ATOM 1162 N N . GLN A 1 158 ? 9.943 -11.064 2.532 1.00 93.00 158 GLN A N 1
ATOM 1163 C CA . GLN A 1 158 ? 9.515 -10.065 3.527 1.00 93.00 158 GLN A CA 1
ATOM 1164 C C . GLN A 1 158 ? 9.876 -8.609 3.173 1.00 93.00 158 GLN A C 1
ATOM 1166 O O . GLN A 1 158 ? 9.769 -7.732 4.034 1.00 93.00 158 GLN A O 1
ATOM 1171 N N . ARG A 1 159 ? 10.268 -8.328 1.925 1.00 93.62 159 ARG A N 1
ATOM 1172 C CA . ARG A 1 159 ? 10.423 -6.962 1.408 1.00 93.62 159 ARG A CA 1
ATOM 1173 C C . ARG A 1 159 ? 9.099 -6.435 0.877 1.00 93.62 159 ARG A C 1
ATOM 1175 O O . ARG A 1 159 ? 8.202 -7.197 0.513 1.00 93.62 159 ARG A O 1
ATOM 1182 N N . SER A 1 160 ? 8.977 -5.120 0.841 1.00 95.06 160 SER A N 1
ATOM 1183 C CA . SER A 1 160 ? 7.927 -4.443 0.093 1.00 95.06 160 SER A CA 1
ATOM 1184 C C . SER A 1 160 ? 8.243 -4.414 -1.407 1.00 95.06 160 SER A C 1
ATOM 1186 O O . SER A 1 160 ? 9.416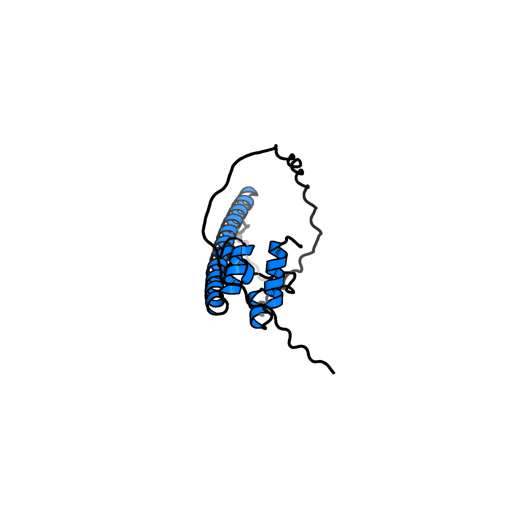 -4.330 -1.780 1.00 95.06 160 SER A O 1
ATOM 1188 N N . PRO A 1 161 ? 7.226 -4.451 -2.286 1.00 94.81 161 PRO A N 1
ATOM 1189 C CA . PRO A 1 161 ? 7.411 -4.249 -3.719 1.00 94.81 161 PRO A CA 1
ATOM 1190 C C . PRO A 1 161 ? 8.203 -2.977 -4.052 1.00 94.81 161 PRO A C 1
ATOM 1192 O O . PRO A 1 161 ? 9.055 -3.012 -4.933 1.00 94.81 161 PRO A O 1
ATOM 1195 N N . LEU A 1 162 ? 8.012 -1.881 -3.304 1.00 94.25 162 LEU A N 1
ATOM 1196 C CA . LEU A 1 162 ? 8.822 -0.664 -3.455 1.00 94.25 162 LEU A CA 1
ATOM 1197 C C . LEU A 1 162 ? 10.320 -0.897 -3.179 1.00 94.25 162 LEU A C 1
ATOM 1199 O O . LEU A 1 162 ? 11.151 -0.459 -3.970 1.00 94.25 162 LEU A O 1
ATOM 1203 N N . GLU A 1 163 ? 10.688 -1.622 -2.118 1.00 94.19 163 GLU A N 1
ATOM 1204 C CA . GLU A 1 163 ? 12.096 -1.969 -1.837 1.00 94.19 163 GLU A CA 1
ATOM 1205 C C . GLU A 1 163 ? 12.709 -2.869 -2.923 1.00 94.19 163 GLU A C 1
ATOM 1207 O O . GLU A 1 163 ? 13.910 -2.791 -3.177 1.00 94.19 163 GLU A O 1
ATOM 1212 N N . VAL A 1 164 ? 11.908 -3.717 -3.576 1.00 94.75 164 VAL A N 1
ATOM 1213 C CA . VAL A 1 164 ? 12.356 -4.562 -4.697 1.00 94.75 164 VAL A CA 1
ATOM 1214 C C . VAL A 1 164 ? 12.560 -3.722 -5.968 1.00 94.75 164 VAL A C 1
ATOM 1216 O O . VAL A 1 164 ? 13.597 -3.842 -6.622 1.00 94.75 164 VAL A O 1
ATOM 1219 N N . LEU A 1 165 ? 11.655 -2.780 -6.253 1.00 94.06 165 LEU A N 1
ATOM 1220 C CA . LEU A 1 165 ? 11.801 -1.815 -7.351 1.00 94.06 165 LEU A CA 1
ATOM 1221 C C . LEU A 1 165 ? 13.024 -0.904 -7.179 1.00 94.06 165 LEU A C 1
ATOM 1223 O O . LEU A 1 165 ? 13.696 -0.604 -8.162 1.00 94.06 165 LEU A O 1
ATOM 1227 N N . MET A 1 166 ? 13.376 -0.520 -5.946 1.00 92.00 166 MET A N 1
ATOM 1228 C CA . MET A 1 166 ? 14.607 0.237 -5.663 1.00 92.00 166 MET A CA 1
ATOM 1229 C C . MET A 1 166 ? 15.898 -0.537 -5.985 1.00 92.00 166 MET A C 1
ATOM 1231 O O . MET A 1 166 ? 16.939 0.082 -6.193 1.00 92.00 166 MET A O 1
ATOM 1235 N N . VAL A 1 167 ? 15.846 -1.873 -6.041 1.00 92.31 167 VAL A N 1
ATOM 1236 C CA . VAL A 1 167 ? 16.961 -2.734 -6.488 1.00 92.31 167 VAL A CA 1
ATOM 1237 C C . VAL A 1 167 ? 16.960 -2.908 -8.020 1.00 92.31 167 VAL A C 1
ATOM 1239 O O . VAL A 1 167 ? 17.919 -3.428 -8.582 1.00 92.31 167 VAL A O 1
ATOM 1242 N N . GLY A 1 168 ? 15.918 -2.433 -8.711 1.00 91.50 168 GLY A N 1
ATOM 1243 C CA . GLY A 1 168 ? 15.740 -2.554 -10.160 1.00 91.50 168 GLY A CA 1
ATOM 1244 C C . GLY A 1 168 ? 15.029 -3.836 -10.608 1.00 91.50 168 GLY A C 1
ATOM 1245 O O . GLY A 1 168 ? 14.833 -4.030 -11.806 1.00 91.50 168 GLY A O 1
ATOM 1246 N N . ASP A 1 169 ? 14.608 -4.699 -9.678 1.00 93.38 169 ASP A N 1
ATOM 1247 C CA . ASP A 1 169 ? 13.942 -5.970 -9.991 1.00 93.38 169 ASP A CA 1
ATOM 1248 C C . ASP A 1 169 ? 12.433 -5.769 -10.211 1.00 93.38 169 ASP A C 1
ATOM 1250 O O . ASP A 1 169 ? 11.572 -6.084 -9.388 1.00 93.38 169 ASP A O 1
ATOM 1254 N N . ARG A 1 170 ? 12.110 -5.172 -11.358 1.00 94.62 170 ARG A N 1
ATOM 1255 C CA . ARG A 1 170 ? 10.728 -4.945 -11.787 1.00 94.62 170 ARG A CA 1
ATOM 1256 C C . ARG A 1 170 ? 9.980 -6.252 -12.054 1.00 94.62 170 ARG A C 1
ATOM 1258 O O . ARG A 1 170 ? 8.782 -6.334 -11.782 1.00 94.62 170 ARG A O 1
ATOM 1265 N N . GLU A 1 171 ? 10.663 -7.258 -12.599 1.00 94.75 171 GLU A N 1
ATOM 1266 C CA . GLU A 1 171 ? 10.028 -8.512 -13.012 1.00 94.75 171 GLU A CA 1
ATOM 1267 C C . GLU A 1 171 ? 9.509 -9.308 -11.815 1.00 94.75 171 GLU A C 1
ATOM 1269 O O . GLU A 1 171 ? 8.390 -9.808 -11.886 1.00 94.75 171 GLU A O 1
ATOM 1274 N N . ALA A 1 172 ? 10.229 -9.356 -10.687 1.00 94.38 172 ALA A N 1
ATOM 1275 C CA . ALA A 1 172 ? 9.725 -9.999 -9.472 1.00 94.38 172 ALA A CA 1
ATOM 1276 C C . ALA A 1 172 ? 8.388 -9.402 -8.988 1.00 94.38 172 ALA A C 1
ATOM 1278 O O . ALA A 1 172 ? 7.491 -10.140 -8.578 1.00 94.38 172 ALA A O 1
ATOM 1279 N N . VAL A 1 173 ? 8.221 -8.077 -9.078 1.00 94.69 173 VAL A N 1
ATOM 1280 C CA . VAL A 1 173 ? 6.980 -7.396 -8.668 1.00 94.69 173 VAL A CA 1
ATOM 1281 C C . VAL A 1 173 ? 5.842 -7.633 -9.662 1.00 94.69 173 VAL A C 1
ATOM 1283 O O . VAL A 1 173 ? 4.714 -7.882 -9.239 1.00 94.69 173 VAL A O 1
ATOM 1286 N N . VAL A 1 174 ? 6.122 -7.606 -10.969 1.00 95.56 174 VAL A N 1
ATOM 1287 C CA . VAL A 1 174 ? 5.126 -7.947 -12.001 1.00 95.56 174 VAL A CA 1
ATOM 1288 C C . VAL A 1 174 ? 4.681 -9.401 -11.858 1.00 95.56 174 VAL A C 1
ATOM 1290 O O . VAL A 1 174 ? 3.483 -9.664 -11.845 1.00 95.56 174 VAL A O 1
ATOM 1293 N N . ASN A 1 175 ? 5.617 -10.335 -11.682 1.00 94.69 175 ASN A N 1
ATOM 1294 C CA . ASN A 1 175 ? 5.315 -11.753 -11.505 1.00 94.69 175 ASN A CA 1
ATOM 1295 C C . ASN A 1 175 ? 4.416 -11.995 -10.284 1.00 94.69 175 ASN A C 1
ATOM 1297 O O . ASN A 1 175 ? 3.471 -12.772 -10.386 1.00 94.69 175 ASN A O 1
ATOM 1301 N N . GLU A 1 176 ? 4.642 -11.298 -9.164 1.00 93.88 176 GLU A N 1
ATOM 1302 C CA . GLU A 1 176 ? 3.758 -11.401 -7.996 1.00 93.88 176 GLU A CA 1
ATOM 1303 C C . GLU A 1 176 ? 2.364 -10.801 -8.260 1.00 93.88 176 GLU A C 1
ATOM 1305 O O . GLU A 1 176 ? 1.367 -11.381 -7.842 1.00 93.88 176 GLU A O 1
ATOM 1310 N N . LEU A 1 177 ? 2.249 -9.698 -9.011 1.00 94.31 177 LEU A N 1
ATOM 1311 C CA . LEU A 1 177 ? 0.941 -9.162 -9.421 1.00 94.31 177 LEU A CA 1
ATOM 1312 C C . LEU A 1 17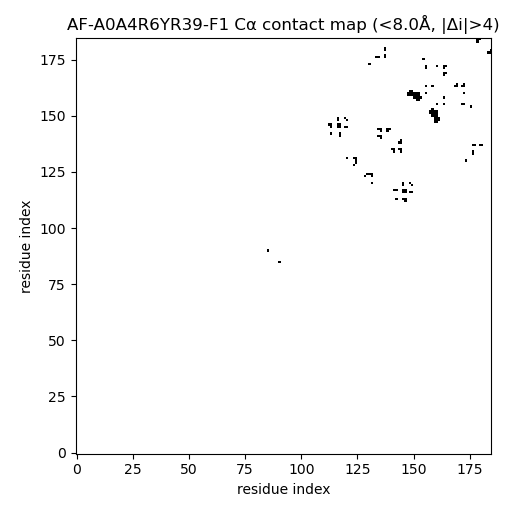7 ? 0.177 -10.141 -10.327 1.00 94.31 177 LEU A C 1
ATOM 1314 O O . LEU A 1 177 ? -0.991 -10.423 -10.065 1.00 94.31 177 LEU A O 1
ATOM 1318 N N . MET A 1 178 ? 0.833 -10.730 -11.331 1.00 94.38 178 MET A N 1
ATOM 1319 C CA . MET A 1 178 ? 0.215 -11.759 -12.181 1.00 94.38 178 MET A CA 1
ATOM 1320 C C . MET A 1 178 ? -0.187 -12.996 -11.360 1.00 94.38 178 MET A C 1
ATOM 1322 O O . MET A 1 178 ? -1.245 -13.584 -11.582 1.00 94.38 178 MET A O 1
ATOM 1326 N N . ARG A 1 179 ? 0.628 -13.381 -10.372 1.00 91.25 179 ARG A N 1
ATOM 1327 C CA . ARG A 1 179 ? 0.360 -14.493 -9.449 1.00 91.25 179 ARG A CA 1
ATOM 1328 C C . ARG A 1 179 ? -0.897 -14.246 -8.602 1.00 91.25 179 ARG A C 1
ATOM 1330 O O . ARG A 1 179 ? -1.702 -15.165 -8.440 1.00 91.25 179 ARG A O 1
ATOM 1337 N N . LEU A 1 180 ? -1.101 -13.011 -8.132 1.00 91.56 180 LEU A N 1
ATOM 1338 C CA . LEU A 1 180 ? -2.317 -12.580 -7.429 1.00 91.56 180 LEU A CA 1
ATOM 1339 C C . LEU A 1 180 ? -3.551 -12.584 -8.348 1.00 91.56 180 LEU A C 1
ATOM 1341 O O . LEU A 1 180 ? -4.594 -13.092 -7.943 1.00 91.56 180 LEU A O 1
ATOM 1345 N N . GLU A 1 181 ? -3.424 -12.085 -9.582 1.00 90.12 181 GLU A N 1
ATOM 1346 C CA . GLU A 1 181 ? -4.494 -12.077 -10.596 1.00 90.12 181 GLU A CA 1
ATOM 1347 C C . GLU A 1 181 ? -4.998 -13.493 -10.921 1.00 90.12 181 GLU A C 1
ATOM 1349 O O . GLU A 1 181 ? -6.201 -13.743 -10.970 1.00 90.12 181 GLU A O 1
ATOM 1354 N N . HIS A 1 182 ? -4.073 -14.442 -11.079 1.00 90.69 182 HIS A N 1
ATOM 1355 C CA . HIS A 1 182 ? -4.380 -15.833 -11.424 1.00 90.69 182 HIS A CA 1
ATOM 1356 C C . HIS A 1 182 ? -4.729 -16.702 -10.199 1.00 90.69 182 HIS A C 1
ATOM 1358 O O . HIS A 1 182 ? -5.012 -17.891 -10.349 1.00 90.69 182 HIS A O 1
ATOM 1364 N N . GLY A 1 183 ? -4.708 -16.136 -8.985 1.00 82.00 183 GLY A N 1
ATOM 1365 C CA . GLY A 1 183 ? -5.034 -16.840 -7.741 1.00 82.00 183 GLY A CA 1
ATOM 1366 C C . GLY A 1 183 ? -4.052 -17.955 -7.356 1.00 82.00 183 GLY A C 1
ATOM 1367 O O . GLY A 1 183 ? -4.428 -18.872 -6.624 1.00 82.00 183 GLY A O 1
ATOM 1368 N N . VAL A 1 184 ? -2.811 -17.906 -7.849 1.00 72.31 184 VAL A N 1
ATOM 1369 C CA . VAL A 1 184 ? -1.787 -18.935 -7.613 1.00 72.31 184 VAL A CA 1
ATOM 1370 C C . VAL A 1 184 ? -1.091 -18.652 -6.280 1.00 72.31 184 VAL A C 1
ATOM 1372 O O . VAL A 1 184 ? -0.099 -17.929 -6.240 1.00 72.31 184 VAL A O 1
ATOM 1375 N N . TYR A 1 185 ? -1.622 -19.194 -5.181 1.00 59.84 185 TYR A N 1
ATOM 1376 C CA . TYR A 1 185 ? -1.087 -18.960 -3.832 1.00 59.84 185 TYR A CA 1
ATOM 1377 C C . TYR A 1 185 ? -0.029 -19.973 -3.391 1.00 59.84 185 TYR A C 1
ATOM 1379 O O . TYR A 1 185 ? -0.340 -21.180 -3.340 1.00 59.84 185 TYR A O 1
#

Mean predicted aligned error: 20.61 Å